Protein AF-A0A812M5M9-F1 (afdb_monomer_lite)

Organism: Symbiodinium pilosum (NCBI:txid2952)

Secondary structure (DSSP, 8-state):
----B-PPPPGGGS-GGG-HHHHHHHHHHHHHHHHS----S-EEEEE---TTS-SSS-EE-HHHHHHHHHHHHHHHHHTT--GGGEEEE-SB-TTSSSBPPHHHHHHHHHTEEEEEEESSGGGGGGGGS----TTT--EEEEEEE-TT-TTSTTSEEEETTEEEE----HHHHH---TTSEEEEEEEEE-SSS-TTEEEE-HHHH---

pLDDT: mean 83.65, std 11.72, range [48.09, 97.12]

Radius of gyration: 17.05 Å; chains: 1; bounding box: 50×40×49 Å

Foldseek 3Di:
DAAWDDDDAPPQCVPVVPQPLQVVLVVVQVVCVVPPDQDAQQAEEEEAEDPPPDPAFFHADPVQSVVLLVLVCVVCVVVVHHSVRYDYDHQADVPDPHGDDPNRLLRNQSNHLEYEDEDDPSCVSVSSHDQDDPVSQREYEYEWEDPQLLLEGNQWDDDDNDTDGDGDHCCRPRVDDPSYHYTYWYWHDDPDPPSHHTHTPVCNSNPD

Structure (mmCIF, N/CA/C/O backbone):
data_AF-A0A812M5M9-F1
#
_entry.id   AF-A0A812M5M9-F1
#
loop_
_atom_site.group_PDB
_atom_site.id
_atom_site.type_symbol
_atom_site.label_atom_id
_atom_site.label_alt_id
_atom_site.label_comp_id
_atom_site.label_asym_id
_atom_site.label_entity_id
_atom_site.label_seq_id
_atom_site.pdbx_PDB_ins_code
_atom_site.Cartn_x
_atom_site.Cartn_y
_atom_site.Cartn_z
_atom_site.occupancy
_atom_site.B_iso_or_equiv
_atom_site.auth_seq_id
_atom_site.auth_comp_id
_atom_site.auth_asym_id
_atom_site.auth_atom_id
_atom_site.pdbx_PDB_model_num
ATOM 1 N N . GLU A 1 1 ? -4.988 -14.735 -16.625 1.00 48.09 1 GLU A N 1
ATOM 2 C CA . GLU A 1 1 ? -5.619 -15.160 -15.362 1.00 48.09 1 GLU A CA 1
ATOM 3 C C . GLU A 1 1 ? -4.854 -14.508 -14.224 1.00 48.09 1 GLU A C 1
ATOM 5 O O . GLU A 1 1 ? -3.711 -14.887 -13.982 1.00 48.09 1 GLU A O 1
ATOM 10 N N . GLY A 1 2 ? -5.421 -13.467 -13.615 1.00 51.66 2 GLY A N 1
ATOM 11 C CA . GLY A 1 2 ? -4.825 -12.829 -12.443 1.00 51.66 2 GLY A CA 1
ATOM 12 C C . GLY A 1 2 ? -4.800 -13.797 -11.260 1.00 51.66 2 GLY A C 1
ATOM 13 O O . GLY A 1 2 ? -5.771 -14.513 -11.022 1.00 51.66 2 GLY A O 1
ATOM 14 N N . GLN A 1 3 ? -3.685 -13.860 -10.533 1.00 61.53 3 GLN A N 1
ATOM 15 C CA . GLN A 1 3 ? -3.556 -14.688 -9.331 1.00 61.53 3 GLN A CA 1
ATOM 16 C C . GLN A 1 3 ? -2.859 -13.897 -8.225 1.00 61.53 3 GLN A C 1
ATOM 18 O O . GLN A 1 3 ? -1.789 -13.326 -8.445 1.00 61.53 3 GLN A O 1
ATOM 23 N N . LEU A 1 4 ? -3.424 -13.912 -7.013 1.00 69.31 4 LEU A N 1
ATOM 24 C CA . LEU A 1 4 ? -2.691 -13.475 -5.827 1.00 69.31 4 LEU A CA 1
ATOM 25 C C . LEU A 1 4 ? -1.610 -14.498 -5.498 1.00 69.31 4 LEU A C 1
ATOM 27 O O . LEU A 1 4 ? -1.886 -15.671 -5.250 1.00 69.31 4 LEU A O 1
ATOM 31 N N . LEU A 1 5 ? -0.370 -14.028 -5.447 1.00 76.00 5 LEU A N 1
ATOM 32 C CA . LEU A 1 5 ? 0.778 -14.875 -5.153 1.00 76.00 5 LEU A CA 1
ATOM 33 C C . LEU A 1 5 ? 1.337 -14.537 -3.781 1.00 76.00 5 LEU A C 1
ATOM 35 O O . LEU A 1 5 ? 1.506 -13.370 -3.430 1.00 76.00 5 LEU A O 1
ATOM 39 N N . LEU A 1 6 ? 1.703 -15.553 -3.006 1.00 74.06 6 LEU A N 1
ATOM 40 C CA . LEU A 1 6 ? 2.571 -15.375 -1.850 1.00 74.06 6 LEU A CA 1
ATOM 41 C C . LEU A 1 6 ? 3.984 -15.786 -2.260 1.00 74.06 6 LEU A C 1
ATOM 43 O O . LEU A 1 6 ? 4.230 -16.948 -2.561 1.00 74.06 6 LEU A O 1
ATOM 47 N N . LEU A 1 7 ? 4.914 -14.828 -2.299 1.00 74.56 7 LEU A N 1
ATOM 48 C CA . LEU A 1 7 ? 6.314 -15.145 -2.561 1.00 74.56 7 LEU A CA 1
ATOM 49 C C . LEU A 1 7 ? 6.866 -16.026 -1.440 1.00 74.56 7 LEU A C 1
ATOM 51 O O . LEU A 1 7 ? 6.714 -15.700 -0.258 1.00 74.56 7 LEU A O 1
ATOM 55 N N . ASP A 1 8 ? 7.587 -17.078 -1.820 1.00 71.88 8 ASP A N 1
ATOM 56 C CA . ASP A 1 8 ? 8.309 -17.891 -0.855 1.00 71.88 8 ASP A CA 1
ATOM 57 C C . ASP A 1 8 ? 9.312 -17.028 -0.075 1.00 71.88 8 ASP A C 1
ATOM 59 O O . ASP A 1 8 ? 10.113 -16.286 -0.672 1.00 71.88 8 ASP A O 1
ATOM 63 N N . PRO A 1 9 ? 9.314 -17.117 1.266 1.00 63.78 9 PRO A N 1
ATOM 64 C CA . PRO A 1 9 ? 10.334 -16.458 2.051 1.00 63.78 9 PRO A CA 1
ATOM 65 C C . PRO A 1 9 ? 11.705 -17.081 1.718 1.00 63.78 9 PRO A C 1
ATOM 67 O O . PRO A 1 9 ? 11.804 -18.289 1.467 1.00 63.78 9 PRO A O 1
ATOM 70 N N . PRO A 1 10 ? 12.799 -16.297 1.716 1.00 64.62 10 PRO A N 1
ATOM 71 C CA . PRO A 1 10 ? 14.140 -16.834 1.512 1.00 64.62 10 PRO A CA 1
ATOM 72 C C . PRO A 1 10 ? 14.443 -17.985 2.480 1.00 64.62 10 PRO A C 1
ATOM 74 O O . PRO A 1 10 ? 13.980 -17.979 3.618 1.00 64.62 10 PRO A O 1
ATOM 77 N N . HIS A 1 11 ? 15.281 -18.946 2.078 1.00 67.62 11 HIS A N 1
ATOM 78 C CA . HIS A 1 11 ? 15.602 -20.121 2.906 1.00 67.62 11 HIS A CA 1
ATOM 79 C C . HIS A 1 11 ? 16.075 -19.766 4.333 1.00 67.62 11 HIS A C 1
ATOM 81 O O . HIS A 1 11 ? 15.779 -20.493 5.277 1.00 67.62 11 HIS A O 1
ATOM 87 N N . TRP A 1 12 ? 16.757 -18.629 4.508 1.00 62.00 12 TRP A N 1
ATOM 88 C CA . TRP A 1 12 ? 17.231 -18.141 5.805 1.00 62.00 12 TRP A CA 1
ATOM 89 C C . TRP A 1 12 ? 16.116 -17.615 6.729 1.00 62.00 12 TRP A C 1
ATOM 91 O O . TRP A 1 12 ? 16.346 -17.490 7.928 1.00 62.00 12 TRP A O 1
ATOM 101 N N . MET A 1 13 ? 14.913 -17.355 6.207 1.00 60.72 13 MET A N 1
ATOM 102 C CA . MET A 1 13 ? 13.724 -16.960 6.975 1.00 60.72 13 MET A CA 1
ATOM 103 C C . MET A 1 13 ? 12.854 -18.129 7.437 1.00 60.72 13 MET A C 1
ATOM 105 O O . MET A 1 13 ? 11.972 -17.923 8.265 1.00 60.72 13 MET A O 1
ATOM 109 N N . LYS A 1 14 ? 13.091 -19.362 6.966 1.00 59.75 14 LYS A N 1
ATOM 110 C CA . LYS A 1 14 ? 12.326 -20.558 7.388 1.00 59.75 14 LYS A CA 1
ATOM 111 C C . LYS A 1 14 ? 12.521 -20.928 8.871 1.00 59.75 14 LYS A C 1
ATOM 113 O O . LYS A 1 14 ? 12.006 -21.938 9.332 1.00 59.75 14 LYS A O 1
ATOM 118 N N . ARG A 1 15 ? 13.289 -20.117 9.599 1.00 60.75 15 ARG A N 1
ATOM 119 C CA . ARG A 1 15 ? 13.576 -20.190 11.029 1.00 60.75 15 ARG A CA 1
ATOM 120 C C . ARG A 1 15 ? 13.146 -18.867 11.673 1.00 60.75 15 ARG A C 1
ATOM 122 O O . ARG A 1 15 ? 13.978 -17.959 11.769 1.00 60.75 15 ARG A O 1
ATOM 129 N N . PRO A 1 16 ? 11.858 -18.702 12.033 1.00 51.41 16 PRO A N 1
ATOM 130 C CA . PRO A 1 16 ? 11.313 -17.458 12.583 1.00 51.41 16 PRO A CA 1
ATOM 131 C C . PRO A 1 16 ? 12.090 -16.942 13.800 1.00 51.41 16 PRO A C 1
ATOM 133 O O . PRO A 1 16 ? 12.240 -15.736 13.978 1.00 51.41 16 PRO A O 1
ATOM 136 N N . GLU A 1 17 ? 12.674 -17.849 14.585 1.00 51.56 17 GLU A N 1
ATOM 137 C CA . GLU A 1 17 ? 13.538 -17.565 15.731 1.00 51.56 17 GLU A CA 1
ATOM 138 C C . GLU A 1 17 ? 14.842 -16.833 15.363 1.00 51.56 17 GLU A C 1
ATOM 140 O O . GLU A 1 17 ? 15.472 -16.209 16.215 1.00 51.56 17 GLU A O 1
ATOM 145 N N . LYS A 1 18 ? 15.249 -16.866 14.086 1.00 52.62 18 LYS A N 1
ATOM 146 C CA . LYS A 1 18 ? 16.426 -16.153 13.564 1.00 52.62 18 LYS A CA 1
ATOM 147 C C . LYS A 1 18 ? 16.089 -14.805 12.928 1.00 52.62 18 LYS A C 1
ATOM 149 O O . LYS A 1 18 ? 17.002 -14.049 12.584 1.00 52.62 18 LYS A O 1
ATOM 154 N N . LEU A 1 19 ? 14.807 -14.464 12.787 1.00 60.41 19 LEU A N 1
ATOM 155 C CA . LEU A 1 19 ? 14.391 -13.153 12.302 1.00 60.41 19 LEU A CA 1
ATOM 156 C C . LEU A 1 19 ? 14.536 -12.132 13.435 1.00 60.41 19 LEU A C 1
ATOM 158 O O . LEU A 1 19 ? 13.582 -11.835 14.152 1.00 60.41 19 LEU A O 1
ATOM 162 N N . ARG A 1 20 ? 15.735 -11.541 13.560 1.00 58.31 20 ARG A N 1
ATOM 163 C CA . ARG A 1 20 ? 16.018 -10.419 14.485 1.00 58.31 20 ARG A CA 1
ATOM 164 C C . ARG A 1 20 ? 14.938 -9.335 14.426 1.00 58.31 20 ARG A C 1
ATOM 166 O O . ARG A 1 20 ? 14.612 -8.724 15.430 1.00 58.31 20 ARG A O 1
ATOM 173 N N . VAL A 1 21 ? 14.364 -9.131 13.247 1.00 65.56 21 VAL A N 1
ATOM 174 C CA . VAL A 1 21 ? 13.335 -8.131 12.974 1.00 65.56 21 VAL A CA 1
ATOM 175 C C . VAL A 1 21 ? 11.983 -8.485 13.621 1.00 65.56 21 VAL A C 1
ATOM 177 O O . VAL A 1 21 ? 11.391 -7.638 14.284 1.00 65.56 21 VAL A O 1
ATOM 180 N N . ALA A 1 22 ? 11.531 -9.741 13.539 1.00 63.72 22 ALA A N 1
ATOM 181 C CA . ALA A 1 22 ? 10.292 -10.182 14.191 1.00 63.72 22 ALA A CA 1
ATOM 182 C C . ALA A 1 22 ? 10.396 -10.112 15.728 1.00 63.72 22 ALA A C 1
ATOM 184 O O . ALA A 1 22 ? 9.462 -9.664 16.398 1.00 63.72 22 ALA A O 1
ATOM 185 N N . ALA A 1 23 ? 11.564 -10.476 16.272 1.00 68.25 23 ALA A N 1
ATOM 186 C CA . ALA A 1 23 ? 11.865 -10.369 17.700 1.00 68.25 23 ALA A CA 1
ATOM 187 C C . ALA A 1 23 ? 11.888 -8.913 18.210 1.00 68.25 23 ALA A C 1
ATOM 189 O O . ALA A 1 23 ? 11.588 -8.676 19.376 1.00 68.25 23 ALA A O 1
ATOM 190 N N . LEU A 1 24 ? 12.191 -7.933 17.348 1.00 75.94 24 LEU A N 1
ATOM 191 C CA . LEU A 1 24 ? 12.126 -6.504 17.683 1.00 75.94 24 LEU A CA 1
ATOM 192 C C . LEU A 1 24 ? 10.693 -5.955 17.645 1.00 75.94 24 LEU A C 1
ATOM 194 O O . LEU A 1 24 ? 10.332 -5.102 18.457 1.00 75.94 24 LEU A O 1
ATOM 198 N N . TYR A 1 25 ? 9.853 -6.438 16.727 1.00 79.50 25 TYR A N 1
ATOM 199 C CA . TYR A 1 25 ? 8.496 -5.909 16.566 1.00 79.50 25 TYR A CA 1
ATOM 200 C C . TYR A 1 25 ? 7.530 -6.344 17.663 1.00 79.50 25 TYR A C 1
ATOM 202 O O . TYR A 1 25 ? 6.661 -5.558 18.041 1.00 79.50 25 TYR A O 1
ATOM 210 N N . ALA A 1 26 ? 7.675 -7.559 18.195 1.00 78.44 26 ALA A N 1
ATOM 211 C CA . ALA A 1 26 ? 6.807 -8.060 19.259 1.00 78.44 26 ALA A CA 1
ATOM 212 C C . ALA A 1 26 ? 6.794 -7.161 20.521 1.00 78.44 26 ALA A C 1
ATOM 214 O O . ALA A 1 26 ? 5.710 -6.702 20.898 1.00 78.44 26 ALA A O 1
ATOM 215 N N . PRO A 1 27 ? 7.940 -6.831 21.158 1.00 85.31 27 PRO A N 1
ATOM 216 C CA . PRO A 1 27 ? 7.951 -5.966 22.338 1.00 85.31 27 PRO A CA 1
ATOM 217 C C . PRO A 1 27 ? 7.518 -4.531 22.018 1.00 85.31 27 PRO A C 1
ATOM 219 O O . PRO A 1 27 ? 6.790 -3.931 22.810 1.00 85.31 27 PRO A O 1
ATOM 222 N N . LEU A 1 28 ? 7.893 -3.994 20.850 1.00 86.62 28 LEU A N 1
ATOM 223 C CA . LEU A 1 28 ? 7.476 -2.657 20.423 1.00 86.62 28 LEU A CA 1
ATOM 224 C C . LEU A 1 28 ? 5.954 -2.565 20.264 1.00 86.62 28 LEU A C 1
ATOM 226 O O . LEU A 1 28 ? 5.334 -1.631 20.768 1.00 86.62 28 LEU A O 1
ATOM 230 N N . ARG A 1 29 ? 5.324 -3.551 19.618 1.00 85.25 29 ARG A N 1
ATOM 231 C CA . ARG A 1 29 ? 3.861 -3.601 19.502 1.00 85.25 29 ARG A CA 1
ATOM 232 C C . ARG A 1 29 ? 3.185 -3.763 20.847 1.00 85.25 29 ARG A C 1
ATOM 234 O O . ARG A 1 29 ? 2.198 -3.081 21.093 1.00 85.25 29 ARG A O 1
ATOM 241 N N . ALA A 1 30 ? 3.715 -4.621 21.716 1.00 85.19 30 ALA A N 1
ATOM 242 C CA . ALA A 1 30 ? 3.180 -4.780 23.063 1.00 85.19 30 ALA A CA 1
ATOM 243 C C . ALA A 1 30 ? 3.239 -3.457 23.846 1.00 85.19 30 ALA A C 1
ATOM 245 O O . ALA A 1 30 ? 2.297 -3.119 24.557 1.00 85.19 30 ALA A O 1
ATOM 246 N N . PHE A 1 31 ? 4.316 -2.683 23.691 1.00 90.12 31 PHE A N 1
ATOM 247 C CA . PHE A 1 31 ? 4.424 -1.343 24.264 1.00 90.12 31 PHE A CA 1
ATOM 248 C C . PHE A 1 31 ? 3.394 -0.374 23.670 1.00 90.12 31 PHE A C 1
ATOM 250 O O . PHE A 1 31 ? 2.688 0.296 24.422 1.00 90.12 31 PHE A O 1
ATOM 257 N N . LEU A 1 32 ? 3.256 -0.322 22.342 1.00 89.06 32 LEU A N 1
ATOM 258 C CA . LEU A 1 32 ? 2.295 0.564 21.677 1.00 89.06 32 LEU A CA 1
ATOM 259 C C . LEU A 1 32 ? 0.847 0.224 22.042 1.00 89.06 32 LEU A C 1
ATOM 261 O O . LEU A 1 32 ? 0.089 1.126 22.368 1.00 89.06 32 LEU A O 1
ATOM 265 N N . ALA A 1 33 ? 0.486 -1.058 22.085 1.00 86.00 33 ALA A N 1
ATOM 266 C CA . ALA A 1 33 ? -0.845 -1.508 22.495 1.00 86.00 33 ALA A CA 1
ATOM 267 C C . ALA A 1 33 ? -1.203 -1.108 23.939 1.00 86.00 33 ALA A C 1
ATOM 269 O O . ALA A 1 33 ? -2.378 -0.983 24.261 1.00 86.00 33 ALA A O 1
ATOM 270 N N . ARG A 1 34 ? -0.204 -0.897 24.812 1.00 90.00 34 ARG A N 1
ATOM 271 C CA . ARG A 1 34 ? -0.408 -0.404 26.187 1.00 90.00 34 ARG A CA 1
ATOM 272 C C . ARG A 1 34 ? -0.448 1.117 26.302 1.00 90.00 34 ARG A C 1
ATOM 274 O O . ARG A 1 34 ? -1.013 1.631 27.258 1.00 90.00 34 ARG A O 1
ATOM 281 N N . THR A 1 35 ? 0.218 1.831 25.398 1.00 93.62 35 THR A N 1
ATOM 282 C CA . THR A 1 35 ? 0.507 3.270 25.556 1.00 93.62 35 THR A CA 1
ATOM 283 C C . THR A 1 35 ? -0.226 4.161 24.568 1.00 93.62 35 THR A C 1
ATOM 285 O O . THR A 1 35 ? -0.285 5.374 24.766 1.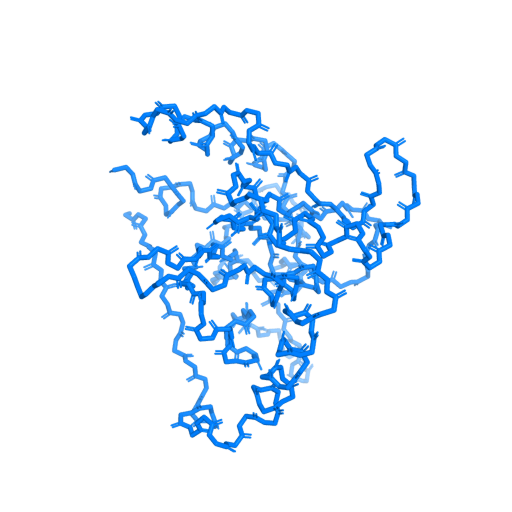00 93.62 35 THR A O 1
ATOM 288 N N . LYS A 1 36 ? -0.775 3.592 23.496 1.00 93.12 36 LYS A N 1
ATOM 289 C CA . LYS A 1 36 ? -1.499 4.320 22.461 1.00 93.12 36 LYS A CA 1
ATOM 290 C C . LYS A 1 36 ? -2.953 3.842 22.411 1.00 93.12 36 LYS A C 1
ATOM 292 O O . LYS A 1 36 ? -3.216 2.666 22.662 1.00 93.12 36 LYS A O 1
ATOM 297 N N . PRO A 1 37 ? -3.904 4.742 22.108 1.00 91.69 37 PRO A N 1
ATOM 298 C CA . PRO A 1 37 ? -5.298 4.361 21.961 1.00 91.69 37 PRO A CA 1
ATOM 299 C C . PRO A 1 37 ? -5.473 3.434 20.757 1.00 91.69 37 PRO A C 1
ATOM 301 O O . PRO A 1 37 ? -4.827 3.606 19.723 1.00 91.69 37 PRO A O 1
ATOM 304 N N . MET A 1 38 ? -6.387 2.481 20.896 1.00 89.38 38 MET A N 1
ATOM 305 C CA . MET A 1 38 ? -6.864 1.666 19.785 1.00 89.38 38 MET A CA 1
ATOM 306 C C . MET A 1 38 ? -7.956 2.431 19.040 1.00 89.38 38 MET A C 1
ATOM 308 O O . MET A 1 38 ? -8.786 3.106 19.654 1.00 89.38 38 MET A O 1
ATOM 312 N N . HIS A 1 39 ? -7.951 2.341 17.716 1.00 91.69 39 HIS A N 1
ATOM 313 C CA . HIS A 1 39 ? -8.914 3.033 16.865 1.00 91.69 39 HIS A CA 1
ATOM 314 C C . HIS A 1 39 ? -9.923 2.051 16.249 1.00 91.69 39 HIS A C 1
ATOM 316 O O . HIS A 1 39 ? -9.624 0.868 16.123 1.00 91.69 39 HIS A O 1
ATOM 322 N N . PRO A 1 40 ? -11.124 2.484 15.842 1.00 91.44 40 PRO A N 1
ATOM 323 C CA . PRO A 1 40 ? -12.007 1.629 15.051 1.00 91.44 40 PRO A CA 1
ATOM 324 C C . PRO A 1 40 ? -11.307 1.152 13.771 1.00 91.44 40 PRO A C 1
ATOM 326 O O . PRO A 1 40 ? -10.641 1.940 13.101 1.00 91.44 40 PRO A O 1
ATOM 329 N N . VAL A 1 41 ? -11.434 -0.137 13.442 1.00 91.69 41 VAL A N 1
ATOM 330 C CA . VAL A 1 41 ? -10.824 -0.719 12.239 1.00 91.69 41 VAL A CA 1
ATOM 331 C C . VAL A 1 41 ? -11.777 -0.550 11.054 1.00 91.69 41 VAL A C 1
ATOM 333 O O . VAL A 1 41 ? -12.554 -1.444 10.718 1.00 91.69 41 VAL A O 1
ATOM 336 N N . ASP A 1 42 ? -11.743 0.622 10.431 1.00 91.69 42 ASP A N 1
ATOM 337 C CA . ASP A 1 42 ? -12.703 1.029 9.405 1.00 91.69 42 ASP A CA 1
ATOM 338 C C . ASP A 1 42 ? -12.060 1.590 8.128 1.00 91.69 42 ASP A C 1
ATOM 340 O O . ASP A 1 42 ? -12.793 1.965 7.214 1.00 91.69 42 ASP A O 1
ATOM 344 N N . LYS A 1 43 ? -10.723 1.622 8.021 1.00 95.25 43 LYS A N 1
ATOM 345 C CA . LYS A 1 43 ? -10.018 2.215 6.871 1.00 95.25 43 LYS A CA 1
ATOM 346 C C . LYS A 1 43 ? -9.397 1.200 5.916 1.00 95.25 43 LYS A C 1
ATOM 348 O O . LYS A 1 43 ? -8.901 0.144 6.312 1.00 95.25 43 LYS A O 1
ATOM 353 N N . VAL A 1 44 ? -9.345 1.597 4.651 1.00 96.06 44 VAL A N 1
ATOM 354 C CA . VAL A 1 44 ? -8.443 1.055 3.636 1.00 96.06 44 VAL A CA 1
ATOM 355 C C . VAL A 1 44 ? -7.366 2.095 3.381 1.00 96.06 44 VAL A C 1
ATOM 357 O O . VAL A 1 44 ? -7.676 3.249 3.106 1.00 96.06 44 VAL A O 1
ATOM 360 N N . VAL A 1 45 ? -6.098 1.713 3.455 1.00 97.12 45 VAL A N 1
ATOM 361 C CA . VAL A 1 45 ? -4.982 2.606 3.145 1.00 97.12 45 VAL A CA 1
ATOM 362 C C . VAL A 1 45 ? -4.447 2.272 1.760 1.00 97.12 45 VAL A C 1
ATOM 364 O O . VAL A 1 45 ? -3.938 1.178 1.527 1.00 97.12 45 VAL A O 1
ATOM 367 N N . ALA A 1 46 ? -4.536 3.233 0.847 1.00 96.56 46 ALA A N 1
ATOM 368 C CA . ALA A 1 46 ? -3.938 3.146 -0.476 1.00 96.56 46 ALA A CA 1
ATOM 369 C C . ALA A 1 46 ? -2.600 3.891 -0.458 1.00 96.56 46 ALA A C 1
ATOM 371 O O . ALA A 1 46 ? -2.561 5.121 -0.406 1.00 96.56 46 ALA A O 1
ATOM 372 N N . TYR A 1 47 ? -1.488 3.162 -0.453 1.00 95.25 47 TYR A N 1
ATOM 373 C CA . TYR A 1 47 ? -0.158 3.756 -0.461 1.00 95.25 47 TYR A CA 1
ATOM 374 C C . TYR A 1 47 ? 0.197 4.233 -1.869 1.00 95.25 47 TYR A C 1
ATOM 376 O O . TYR A 1 47 ? 0.423 3.435 -2.775 1.00 95.25 47 TYR A O 1
ATOM 384 N N . GLU A 1 48 ? 0.287 5.546 -2.038 1.00 92.56 48 GLU A N 1
ATOM 385 C CA . GLU A 1 48 ? 0.772 6.189 -3.250 1.00 92.56 48 GLU A CA 1
ATOM 386 C C . GLU A 1 48 ? 2.218 6.646 -3.055 1.00 92.56 48 GLU A C 1
ATOM 388 O O . GLU A 1 48 ? 2.590 7.223 -2.028 1.00 92.56 48 GLU A O 1
ATOM 393 N N . ARG A 1 49 ? 3.053 6.450 -4.075 1.00 85.56 49 ARG A N 1
ATOM 394 C CA . ARG A 1 49 ? 4.373 7.078 -4.138 1.00 85.56 49 ARG A CA 1
ATOM 395 C C . ARG A 1 49 ? 4.380 8.150 -5.207 1.00 85.56 49 ARG A C 1
ATOM 397 O O . ARG A 1 49 ? 4.140 7.873 -6.375 1.00 85.56 49 ARG A O 1
ATOM 404 N N . VAL A 1 50 ? 4.724 9.367 -4.800 1.00 76.88 50 VAL A N 1
ATOM 405 C CA . VAL A 1 50 ? 4.753 10.527 -5.691 1.00 76.88 50 VAL A CA 1
ATOM 406 C C . VAL A 1 50 ? 6.169 10.733 -6.232 1.00 76.88 50 VAL A C 1
ATOM 408 O O . VAL A 1 50 ? 7.146 10.752 -5.473 1.00 76.88 50 VAL A O 1
ATOM 411 N N . VAL A 1 51 ? 6.288 10.913 -7.548 1.00 71.56 51 VAL A N 1
ATOM 412 C CA . VAL A 1 51 ? 7.552 11.250 -8.226 1.00 71.56 51 VAL A CA 1
ATOM 413 C C . VAL A 1 51 ? 8.197 12.480 -7.571 1.00 71.56 51 VAL A C 1
ATOM 415 O O . VAL A 1 51 ? 7.508 13.416 -7.174 1.00 71.56 51 VAL A O 1
ATOM 418 N N . GLY A 1 52 ? 9.523 12.463 -7.409 1.00 67.62 52 GLY A N 1
ATOM 419 C CA . GLY A 1 52 ? 10.281 13.571 -6.809 1.00 67.62 52 GLY A CA 1
ATOM 420 C C . GLY A 1 52 ? 10.278 13.618 -5.275 1.00 67.62 52 GLY A C 1
ATOM 421 O O . GLY A 1 52 ? 11.048 14.373 -4.695 1.00 67.62 52 GLY A O 1
ATOM 422 N N . THR A 1 53 ? 9.482 12.784 -4.597 1.00 63.75 53 THR A N 1
ATOM 423 C CA . THR A 1 53 ? 9.464 12.717 -3.118 1.00 63.75 53 THR A CA 1
ATOM 424 C C . THR A 1 53 ? 10.336 11.603 -2.537 1.00 63.75 53 THR A C 1
ATOM 426 O O . THR A 1 53 ? 10.512 11.521 -1.325 1.00 63.75 53 THR A O 1
ATOM 429 N N . THR A 1 54 ? 10.891 10.728 -3.384 1.00 65.19 54 THR A N 1
ATOM 430 C CA . THR A 1 54 ? 11.702 9.583 -2.949 1.00 65.19 54 THR A CA 1
ATOM 431 C C . THR A 1 54 ? 12.858 9.312 -3.915 1.00 65.19 54 THR A C 1
ATOM 433 O O . THR A 1 54 ? 12.694 9.402 -5.135 1.00 65.19 54 THR A O 1
ATOM 436 N N . SER A 1 55 ? 14.023 8.924 -3.386 1.00 63.28 55 SER A N 1
ATOM 437 C CA . SER A 1 55 ? 15.209 8.510 -4.163 1.00 63.28 55 SER A CA 1
ATOM 438 C C . SER A 1 55 ? 15.276 7.001 -4.446 1.00 63.28 55 SER A C 1
ATOM 440 O O . SER A 1 55 ? 16.028 6.572 -5.317 1.00 63.28 55 SER A O 1
ATOM 442 N N . THR A 1 56 ? 14.445 6.194 -3.779 1.00 67.94 56 THR A N 1
ATOM 443 C CA . THR A 1 56 ? 14.342 4.730 -3.951 1.00 67.94 56 THR A CA 1
ATOM 444 C C . THR A 1 56 ? 12.886 4.278 -4.107 1.00 67.94 56 THR A C 1
ATOM 446 O O . THR A 1 56 ? 11.996 5.108 -3.967 1.00 67.94 56 THR A O 1
ATOM 449 N N . GLY A 1 57 ? 12.619 2.993 -4.381 1.00 72.31 57 GLY A N 1
ATOM 450 C CA . GLY A 1 57 ? 11.274 2.381 -4.384 1.00 72.31 57 GLY A CA 1
ATOM 451 C C . GLY A 1 57 ? 10.501 2.475 -5.705 1.00 72.31 57 GLY A C 1
ATOM 452 O O . GLY A 1 57 ? 10.956 3.126 -6.643 1.00 72.31 57 GLY A O 1
ATOM 453 N N . ARG A 1 58 ? 9.348 1.796 -5.760 1.00 84.56 58 ARG A N 1
ATOM 454 C CA . ARG A 1 58 ? 8.556 1.591 -6.987 1.00 84.56 58 ARG A CA 1
ATOM 455 C C . ARG A 1 58 ? 7.535 2.700 -7.196 1.00 84.56 58 ARG A C 1
ATOM 457 O O . ARG A 1 58 ? 6.944 3.184 -6.229 1.00 84.56 58 ARG A O 1
ATOM 464 N N . LEU A 1 59 ? 7.337 3.083 -8.451 1.00 87.00 59 LEU A N 1
ATOM 465 C CA . LEU A 1 59 ? 6.383 4.106 -8.862 1.00 87.00 59 LEU A CA 1
ATOM 466 C C . LEU A 1 59 ? 5.321 3.475 -9.756 1.00 87.00 59 LEU A C 1
ATOM 468 O O . LEU A 1 59 ? 5.630 2.628 -10.593 1.00 87.00 59 LEU A O 1
ATOM 472 N N . LEU A 1 60 ? 4.081 3.909 -9.563 1.00 88.62 60 LEU A N 1
ATOM 473 C CA . LEU A 1 60 ? 2.968 3.562 -10.430 1.00 88.62 60 LEU A CA 1
ATOM 474 C C . LEU A 1 60 ? 2.599 4.750 -11.301 1.00 88.62 60 LEU A C 1
ATOM 476 O O . LEU A 1 60 ? 2.763 5.905 -10.898 1.00 88.62 60 LEU A O 1
ATOM 480 N N . GLU A 1 61 ? 2.064 4.462 -12.478 1.00 88.94 61 GLU A N 1
ATOM 481 C CA . GLU A 1 61 ? 1.384 5.486 -13.255 1.00 88.94 61 GLU A CA 1
ATOM 482 C C . GLU A 1 61 ? 0.157 6.010 -12.498 1.00 88.94 61 GLU A C 1
ATOM 484 O O . GLU A 1 61 ? -0.604 5.258 -11.888 1.00 88.94 61 GLU A O 1
ATOM 489 N N . LYS A 1 62 ? -0.049 7.329 -12.545 1.00 89.44 62 LYS A N 1
ATOM 490 C CA . LYS A 1 62 ? -1.151 7.991 -11.835 1.00 89.44 62 LYS A CA 1
ATOM 491 C C . LYS A 1 62 ? -2.527 7.520 -12.305 1.00 89.44 62 LYS A C 1
ATOM 493 O O . LYS A 1 62 ? -3.417 7.351 -11.475 1.00 89.44 62 LYS A O 1
ATOM 498 N N . ALA A 1 63 ? -2.702 7.325 -13.614 1.00 90.69 63 ALA A N 1
ATOM 499 C CA . ALA A 1 63 ? -3.952 6.826 -14.182 1.00 90.69 63 ALA A CA 1
ATOM 500 C C . ALA A 1 63 ? -4.258 5.417 -13.657 1.00 90.69 63 ALA A C 1
ATOM 502 O O . ALA A 1 63 ? -5.349 5.187 -13.136 1.00 90.69 63 ALA A O 1
ATOM 503 N N . GLN A 1 64 ? -3.253 4.535 -13.665 1.00 91.19 64 GLN A N 1
ATOM 504 C CA . GLN A 1 64 ? -3.365 3.204 -13.078 1.00 91.19 64 GLN A CA 1
ATOM 505 C C . GLN A 1 64 ? -3.714 3.259 -11.589 1.00 91.19 64 GLN A C 1
ATOM 507 O O . GLN A 1 64 ? -4.619 2.567 -11.135 1.00 91.19 64 GLN A O 1
ATOM 512 N N . PHE A 1 65 ? -3.028 4.095 -10.807 1.00 93.00 65 PHE A N 1
ATOM 513 C CA . PHE A 1 65 ? -3.306 4.195 -9.375 1.00 93.00 65 PHE A CA 1
ATOM 514 C C . PHE A 1 65 ? -4.742 4.659 -9.105 1.00 93.00 65 PHE A C 1
ATOM 516 O O . PHE A 1 65 ? -5.420 4.088 -8.253 1.00 93.00 65 PHE A O 1
ATOM 523 N N . LYS A 1 66 ? -5.245 5.632 -9.877 1.00 94.44 66 LYS A N 1
ATOM 524 C CA . LYS A 1 66 ? -6.646 6.063 -9.806 1.00 94.44 66 LYS A CA 1
ATOM 525 C C . LYS A 1 66 ? -7.609 4.915 -10.130 1.00 94.44 66 LYS A C 1
ATOM 527 O O . LYS A 1 66 ? -8.572 4.724 -9.392 1.00 94.44 66 LYS A O 1
ATOM 532 N N . ARG A 1 67 ? -7.322 4.124 -11.167 1.00 94.56 67 ARG A N 1
ATOM 533 C CA . ARG A 1 67 ? -8.129 2.954 -11.535 1.00 94.56 67 ARG A CA 1
ATOM 534 C C . ARG A 1 67 ? -8.196 1.916 -10.409 1.00 94.56 67 ARG A C 1
ATOM 536 O O . ARG A 1 67 ? -9.270 1.409 -10.104 1.00 94.56 67 ARG A O 1
ATOM 543 N N . LEU A 1 68 ? -7.087 1.666 -9.713 1.00 94.50 68 LEU A N 1
ATOM 544 C CA . LEU A 1 68 ? -7.061 0.770 -8.547 1.00 94.50 68 LEU A CA 1
ATOM 545 C C . LEU A 1 68 ? -7.917 1.294 -7.379 1.00 94.50 68 LEU A C 1
ATOM 547 O O . LEU A 1 68 ? -8.549 0.502 -6.681 1.00 94.50 68 LEU A O 1
ATOM 551 N N . LEU A 1 69 ? -7.976 2.615 -7.167 1.00 95.44 69 LEU A N 1
ATOM 552 C CA . LEU A 1 69 ? -8.874 3.215 -6.169 1.00 95.44 69 LEU A CA 1
ATOM 553 C C . LEU A 1 69 ? -10.350 3.001 -6.533 1.00 95.44 69 LEU A C 1
ATOM 555 O O . LEU A 1 69 ? -11.162 2.746 -5.644 1.00 95.44 69 LEU A O 1
ATOM 559 N N . GLU A 1 70 ? -10.695 3.091 -7.819 1.00 94.44 70 GLU A N 1
ATOM 560 C CA . GLU A 1 70 ? -12.052 2.834 -8.320 1.00 94.44 70 GLU A CA 1
ATOM 561 C C . GLU A 1 70 ? -12.452 1.369 -8.098 1.00 94.44 70 GLU A C 1
ATOM 563 O O . GLU A 1 70 ? -13.496 1.118 -7.499 1.00 94.44 70 GLU A O 1
ATOM 568 N N . LEU A 1 71 ? -11.582 0.420 -8.459 1.00 94.06 71 LEU A N 1
ATOM 569 C CA . LEU A 1 71 ? -11.793 -1.015 -8.225 1.00 94.06 71 LEU A CA 1
ATOM 570 C C . LEU A 1 71 ? -11.952 -1.338 -6.732 1.00 94.06 71 LEU A C 1
ATOM 572 O O . LEU A 1 71 ? -12.880 -2.038 -6.329 1.00 94.06 71 LEU A O 1
ATOM 576 N N . ALA A 1 72 ? -11.094 -0.771 -5.877 1.00 93.12 72 ALA A N 1
ATOM 577 C CA . ALA A 1 72 ? -11.228 -0.929 -4.432 1.00 93.12 72 ALA A CA 1
ATOM 578 C C . ALA A 1 72 ? -12.558 -0.346 -3.922 1.00 93.12 72 ALA A C 1
ATOM 580 O O . ALA A 1 72 ? -13.230 -0.953 -3.092 1.00 93.12 72 ALA A O 1
ATOM 581 N N . SER A 1 73 ? -12.971 0.817 -4.431 1.00 94.06 73 SER A N 1
ATOM 582 C CA . SER A 1 73 ? -14.245 1.451 -4.081 1.00 94.06 73 SER A CA 1
ATOM 583 C C . SER A 1 73 ? -15.450 0.605 -4.509 1.00 94.06 73 SER A C 1
ATOM 585 O O . SER A 1 73 ? -16.401 0.479 -3.736 1.00 94.06 73 SER A O 1
ATOM 587 N N . GLU A 1 74 ? -15.407 0.000 -5.697 1.00 92.69 74 GLU A N 1
ATOM 588 C CA . GLU A 1 74 ? -16.414 -0.942 -6.199 1.00 92.69 74 GLU A CA 1
ATOM 589 C C . GLU A 1 74 ? -16.530 -2.177 -5.300 1.00 92.69 74 GLU A C 1
ATOM 591 O O . GLU A 1 74 ? -17.629 -2.486 -4.830 1.00 92.69 74 GLU A O 1
ATOM 596 N N . ALA A 1 75 ? -15.402 -2.814 -4.972 1.00 90.94 75 ALA A N 1
ATOM 597 C CA . ALA A 1 75 ? -15.363 -3.976 -4.088 1.00 90.94 75 ALA A CA 1
ATOM 598 C C . ALA A 1 75 ? -15.924 -3.663 -2.689 1.00 90.94 75 ALA A C 1
ATOM 600 O O . ALA A 1 75 ? -16.672 -4.457 -2.119 1.00 90.94 75 ALA A O 1
ATOM 601 N N . LEU A 1 76 ? -15.627 -2.478 -2.144 1.00 90.56 76 LEU A N 1
ATOM 602 C CA . LEU A 1 76 ? -16.177 -2.039 -0.860 1.00 90.56 76 LEU A CA 1
ATOM 603 C C . LEU A 1 76 ? -17.693 -1.861 -0.899 1.00 90.56 76 LEU A C 1
ATOM 605 O O . LEU A 1 76 ? -18.376 -2.312 0.022 1.00 90.56 76 LEU A O 1
ATOM 609 N N . ARG A 1 77 ? -18.227 -1.253 -1.965 1.00 91.44 77 ARG A N 1
ATOM 610 C CA . ARG A 1 77 ? -19.679 -1.108 -2.136 1.00 91.44 77 ARG A CA 1
ATOM 611 C C . ARG A 1 77 ? -20.371 -2.466 -2.214 1.00 91.44 77 ARG A C 1
ATOM 613 O O . ARG A 1 77 ? -21.420 -2.629 -1.598 1.00 91.44 77 ARG A O 1
ATOM 620 N N . ALA A 1 78 ? -19.772 -3.437 -2.907 1.00 89.81 78 ALA A N 1
ATOM 621 C CA . ALA A 1 78 ? -20.323 -4.787 -3.036 1.00 89.81 78 ALA A CA 1
ATOM 622 C C . ALA A 1 78 ? -20.476 -5.506 -1.682 1.00 89.81 78 ALA A C 1
ATOM 624 O O . ALA A 1 78 ? -21.404 -6.289 -1.504 1.00 89.81 78 ALA A O 1
ATOM 625 N N . VAL A 1 79 ? -19.619 -5.193 -0.703 1.00 88.56 79 VAL A N 1
ATOM 626 C CA . VAL A 1 79 ? -19.696 -5.735 0.667 1.00 88.56 79 VAL A CA 1
ATOM 627 C C . VAL A 1 79 ? -20.362 -4.780 1.669 1.00 88.56 79 VAL A C 1
ATOM 629 O O . VAL A 1 79 ? -20.211 -4.945 2.880 1.00 88.56 79 VAL A O 1
ATOM 632 N N . GLY A 1 80 ? -21.078 -3.756 1.190 1.00 88.38 80 GLY A N 1
ATOM 633 C CA . GLY A 1 80 ? -21.826 -2.818 2.034 1.00 88.38 80 GLY A CA 1
ATOM 634 C C . GLY A 1 80 ? -20.962 -1.840 2.841 1.00 88.38 80 GLY A C 1
ATOM 635 O O . GLY A 1 80 ? -21.434 -1.275 3.826 1.00 88.38 80 GLY A O 1
ATOM 636 N N . LYS A 1 81 ? -19.698 -1.630 2.456 1.00 87.06 81 LYS A N 1
ATOM 637 C CA . LYS A 1 81 ? -18.796 -0.652 3.080 1.00 87.06 81 LYS A CA 1
ATOM 638 C C . LYS A 1 81 ? -18.758 0.653 2.288 1.00 87.06 81 LYS A C 1
ATOM 640 O O . LYS A 1 81 ? -18.779 0.669 1.058 1.00 87.06 81 LYS A O 1
ATOM 645 N N . ALA A 1 82 ? -18.659 1.765 3.008 1.00 85.81 82 ALA A N 1
ATOM 646 C CA . ALA A 1 82 ? -18.597 3.088 2.407 1.00 85.81 82 ALA A CA 1
ATOM 647 C C . ALA A 1 82 ? -17.231 3.342 1.739 1.00 85.81 82 ALA A C 1
ATOM 649 O O . ALA A 1 82 ? -16.178 2.953 2.250 1.00 85.81 82 ALA A O 1
ATOM 650 N N . SER A 1 83 ? -17.241 3.979 0.565 1.00 79.38 83 SER A N 1
ATOM 651 C CA . SER A 1 83 ? -16.027 4.229 -0.230 1.00 79.38 83 SER A CA 1
ATOM 652 C C . SER A 1 83 ? -15.105 5.301 0.364 1.00 79.38 83 SER A C 1
ATOM 654 O O . SER A 1 83 ? -13.916 5.320 0.065 1.00 79.38 83 SER A O 1
ATOM 656 N N . ASP A 1 84 ? -15.624 6.158 1.243 1.00 82.12 84 ASP A N 1
ATOM 657 C CA . ASP A 1 84 ? -14.860 7.140 2.026 1.00 82.12 84 ASP A CA 1
ATOM 658 C C . ASP A 1 84 ? -13.942 6.496 3.084 1.00 82.12 84 ASP A C 1
ATOM 660 O O . ASP A 1 84 ? -13.122 7.174 3.707 1.00 82.12 84 ASP A O 1
ATOM 664 N N . SER A 1 85 ? -14.026 5.174 3.259 1.00 90.38 85 SER A N 1
ATOM 665 C CA . SER A 1 85 ? -13.058 4.404 4.038 1.00 90.38 85 SER A CA 1
ATOM 666 C C . SER A 1 85 ? -11.669 4.336 3.395 1.00 90.38 85 SER A C 1
ATOM 668 O O . SER A 1 85 ? -10.706 4.039 4.106 1.00 90.38 85 SER A O 1
ATOM 670 N N . ILE A 1 86 ? -11.530 4.626 2.093 1.00 95.69 86 ILE A N 1
ATOM 671 C CA . ILE A 1 86 ? -10.231 4.642 1.409 1.00 95.69 86 ILE A CA 1
ATOM 672 C C . ILE A 1 86 ? -9.490 5.951 1.706 1.00 95.69 86 ILE A C 1
ATOM 674 O O . ILE A 1 86 ? -9.945 7.044 1.371 1.00 95.69 86 ILE A O 1
ATOM 678 N N . VAL A 1 87 ? -8.294 5.835 2.278 1.00 95.62 87 VAL A N 1
ATOM 679 C CA . VAL A 1 87 ? -7.380 6.946 2.554 1.00 95.62 87 VAL A CA 1
ATOM 680 C C . VAL A 1 87 ? -6.106 6.766 1.736 1.00 95.62 87 VAL A C 1
ATOM 682 O O . VAL A 1 87 ? -5.367 5.798 1.922 1.00 95.62 87 VAL A O 1
ATOM 685 N N . VAL A 1 88 ? -5.819 7.724 0.852 1.00 95.00 88 VAL A N 1
ATOM 686 C CA . VAL A 1 88 ? -4.551 7.762 0.112 1.00 95.00 88 VAL A CA 1
ATOM 687 C C . VAL A 1 88 ? -3.440 8.258 1.035 1.00 95.00 88 VAL A C 1
ATOM 689 O O . VAL A 1 88 ? -3.511 9.359 1.581 1.00 95.00 88 VAL A O 1
ATOM 692 N N . TYR A 1 89 ? -2.404 7.444 1.206 1.00 94.94 89 TYR A N 1
ATOM 693 C CA . TYR A 1 89 ? -1.231 7.745 2.018 1.00 94.94 89 TYR A CA 1
ATOM 694 C C . TYR A 1 89 ? -0.012 7.944 1.121 1.00 94.94 89 TYR A C 1
ATOM 696 O O . TYR A 1 89 ? 0.312 7.072 0.326 1.00 94.94 89 TYR A O 1
ATOM 704 N N . SER A 1 90 ? 0.709 9.051 1.297 1.00 92.12 90 SER A N 1
ATOM 705 C CA . SER A 1 90 ? 1.966 9.342 0.584 1.00 92.12 90 SER A CA 1
ATOM 706 C C . SER A 1 90 ? 3.142 9.638 1.523 1.00 92.12 90 SER A C 1
ATOM 708 O O . SER A 1 90 ? 4.222 10.030 1.083 1.00 92.12 90 SER A O 1
ATOM 710 N N . GLY A 1 91 ? 2.935 9.477 2.834 1.00 90.50 91 GLY A N 1
ATOM 711 C CA . GLY A 1 91 ? 3.852 9.941 3.879 1.00 90.50 91 GLY A CA 1
ATOM 712 C C . GLY A 1 91 ? 3.659 11.406 4.276 1.00 90.50 91 GLY A C 1
ATOM 713 O O . GLY A 1 91 ? 4.185 11.815 5.309 1.00 90.50 91 GLY A O 1
ATOM 714 N N . LYS A 1 92 ? 2.885 12.177 3.506 1.00 90.75 92 LYS A N 1
ATOM 715 C CA . LYS A 1 92 ? 2.596 13.591 3.763 1.00 90.75 92 LYS A CA 1
ATOM 716 C C . LYS A 1 92 ? 1.192 13.802 4.308 1.00 90.75 92 LYS A C 1
ATOM 718 O O . LYS A 1 92 ? 0.293 12.994 4.073 1.00 90.75 92 LYS A O 1
ATOM 723 N N . GLN A 1 93 ? 1.010 14.901 5.029 1.00 90.38 93 GLN A N 1
ATOM 724 C CA . GLN A 1 93 ? -0.307 15.360 5.446 1.00 90.38 93 GLN A CA 1
ATOM 725 C C . GLN A 1 93 ? -1.154 15.744 4.219 1.00 90.38 93 GLN A C 1
ATOM 727 O O . GLN A 1 93 ? -0.635 16.157 3.179 1.00 90.38 93 GLN A O 1
ATOM 732 N N . ARG A 1 94 ? -2.481 15.605 4.329 1.00 84.81 94 ARG A N 1
ATOM 733 C CA . ARG A 1 94 ? -3.407 15.903 3.227 1.00 84.81 94 ARG A CA 1
ATOM 734 C C . ARG A 1 94 ? -3.247 17.360 2.790 1.00 84.81 94 ARG A C 1
ATOM 736 O O . ARG A 1 94 ? -3.336 18.258 3.618 1.00 84.81 94 ARG A O 1
ATOM 743 N N . ASN A 1 95 ? -3.059 17.576 1.488 1.00 83.75 95 ASN A N 1
ATOM 744 C CA . ASN A 1 95 ? -2.884 18.901 0.880 1.00 83.75 95 ASN A CA 1
ATOM 745 C C . ASN A 1 95 ? -1.710 19.714 1.461 1.00 83.75 95 ASN A C 1
ATOM 747 O O . ASN A 1 95 ? -1.705 20.937 1.365 1.00 83.75 95 ASN A O 1
ATOM 751 N N . SER A 1 96 ? -0.717 19.047 2.051 1.00 87.38 96 SER A N 1
ATOM 752 C CA . SER A 1 96 ? 0.460 19.688 2.632 1.00 87.38 96 SER A CA 1
ATOM 753 C C . SER A 1 96 ? 1.740 19.008 2.146 1.00 87.38 96 SER A C 1
ATOM 755 O O . SER A 1 96 ? 1.755 17.840 1.751 1.00 87.38 96 SER A O 1
ATOM 757 N N . LEU A 1 97 ? 2.836 19.767 2.145 1.00 86.31 97 LEU A N 1
ATOM 758 C CA . LEU A 1 97 ? 4.171 19.232 1.887 1.00 86.31 97 LEU A CA 1
ATOM 759 C C . LEU A 1 97 ? 4.799 18.609 3.138 1.00 86.31 97 LEU A C 1
ATOM 761 O O . LEU A 1 97 ? 5.797 17.897 3.012 1.00 86.31 97 LEU A O 1
ATOM 765 N N . GLU A 1 98 ? 4.214 18.852 4.311 1.00 90.94 98 GLU A N 1
ATOM 766 C CA . GLU A 1 98 ? 4.694 18.345 5.589 1.00 90.94 98 GLU A CA 1
ATOM 767 C C . GLU A 1 98 ? 4.516 16.833 5.706 1.00 90.94 98 GLU A C 1
ATOM 769 O O . GLU A 1 98 ? 3.494 16.264 5.314 1.00 90.94 98 GLU A O 1
ATOM 774 N N . MET A 1 99 ? 5.512 16.182 6.303 1.00 91.31 99 MET A N 1
ATOM 775 C CA . MET A 1 99 ? 5.448 14.759 6.614 1.00 91.31 99 MET A CA 1
ATOM 776 C C . MET A 1 99 ? 4.443 14.502 7.739 1.00 91.31 99 MET A C 1
ATOM 778 O O . MET A 1 99 ? 4.291 15.311 8.655 1.00 91.31 99 MET A O 1
ATOM 782 N N . MET A 1 100 ? 3.772 13.353 7.688 1.00 94.12 100 MET A N 1
ATOM 783 C CA . MET A 1 100 ? 2.948 12.904 8.805 1.00 94.12 100 MET A CA 1
ATOM 784 C C . MET A 1 100 ? 3.833 12.559 10.004 1.00 94.12 100 MET A C 1
ATOM 786 O O . MET A 1 100 ? 4.819 11.828 9.863 1.00 94.12 100 MET A O 1
ATOM 790 N N . SER A 1 101 ? 3.442 13.010 11.195 1.00 95.06 101 SER A N 1
ATOM 791 C CA . SER A 1 101 ? 4.075 12.576 12.440 1.00 95.06 101 SER A CA 1
ATOM 792 C C . SER A 1 101 ? 3.874 11.076 12.671 1.00 95.06 101 SER A C 1
ATOM 794 O O . SER A 1 101 ? 3.010 10.436 12.058 1.00 95.06 101 SER A O 1
ATOM 796 N N . PHE A 1 102 ? 4.656 10.503 13.587 1.00 94.00 102 PHE A N 1
ATOM 797 C CA . PHE A 1 102 ? 4.466 9.115 14.000 1.00 94.00 102 PHE A CA 1
ATOM 798 C C . PHE A 1 102 ? 3.036 8.873 14.502 1.00 94.00 102 PHE A C 1
ATOM 800 O O . PHE A 1 102 ? 2.404 7.918 14.075 1.00 94.00 102 PHE A O 1
ATOM 807 N N . GLU A 1 103 ? 2.492 9.753 15.342 1.00 95.12 103 GLU A N 1
ATOM 808 C CA . GLU A 1 103 ? 1.136 9.649 15.889 1.00 95.12 103 GLU A CA 1
ATOM 809 C C . GLU A 1 103 ? 0.070 9.621 14.791 1.00 95.12 103 GLU A C 1
ATOM 811 O O . GLU A 1 103 ? -0.873 8.832 14.859 1.00 95.12 103 GLU A O 1
ATOM 816 N N . GLN A 1 104 ? 0.226 10.459 13.765 1.00 95.69 104 GLN A N 1
ATOM 817 C CA . GLN A 1 104 ? -0.693 10.505 12.631 1.00 95.69 104 GLN A CA 1
ATOM 818 C C . GLN A 1 104 ? -0.618 9.215 11.804 1.00 95.69 104 GLN A C 1
ATOM 820 O O . GLN A 1 104 ? -1.655 8.667 11.428 1.00 95.69 104 GLN A O 1
ATOM 825 N N . GLN A 1 105 ? 0.594 8.711 11.543 1.00 95.88 105 GLN A N 1
ATOM 826 C CA . GLN A 1 105 ? 0.788 7.444 10.831 1.00 95.88 105 GLN A CA 1
ATOM 827 C C . GLN A 1 105 ? 0.251 6.268 11.652 1.00 95.88 105 GLN A C 1
ATOM 829 O O . GLN A 1 105 ? -0.531 5.472 11.143 1.00 95.88 105 GLN A O 1
ATOM 834 N N . TYR A 1 106 ? 0.589 6.191 12.938 1.00 95.06 106 TYR A N 1
ATOM 835 C CA . TYR A 1 106 ? 0.089 5.163 13.840 1.00 95.06 106 TYR A CA 1
ATOM 836 C C . TYR A 1 106 ? -1.438 5.141 13.841 1.00 95.06 106 TYR A C 1
ATOM 838 O O . TYR A 1 106 ? -2.013 4.092 13.583 1.00 95.06 106 TYR A O 1
ATOM 846 N N . ARG A 1 107 ? -2.099 6.290 14.035 1.00 95.62 107 ARG A N 1
ATOM 847 C CA . ARG A 1 107 ? -3.566 6.377 14.032 1.00 95.62 107 ARG A CA 1
ATOM 848 C C . ARG A 1 107 ? -4.177 5.848 12.733 1.00 95.62 107 ARG A C 1
ATOM 850 O O . ARG A 1 107 ? -5.098 5.041 12.796 1.00 95.62 107 ARG A O 1
ATOM 857 N N . LEU A 1 108 ? -3.655 6.275 11.580 1.00 96.38 108 LEU A N 1
ATOM 858 C CA . LEU A 1 108 ? -4.164 5.868 10.267 1.00 96.38 108 LEU A CA 1
ATOM 859 C C . LEU A 1 108 ? -4.021 4.361 10.024 1.00 96.38 108 LEU A C 1
ATOM 861 O O . LEU A 1 108 ? -4.961 3.701 9.584 1.00 96.38 108 LEU A O 1
ATOM 865 N N . PHE A 1 109 ? -2.838 3.811 10.289 1.00 95.69 109 PHE A N 1
ATOM 866 C CA . PHE A 1 109 ? -2.572 2.403 10.012 1.00 95.69 109 PHE A CA 1
ATOM 867 C C . PHE A 1 109 ? -3.154 1.482 11.083 1.00 95.69 109 PHE A C 1
ATOM 869 O O . PHE A 1 109 ? -3.567 0.374 10.763 1.00 95.69 109 PHE A O 1
ATOM 876 N N . ASN A 1 110 ? -3.272 1.941 12.330 1.00 94.62 110 ASN A N 1
ATOM 877 C CA . ASN A 1 110 ? -3.988 1.224 13.378 1.00 94.62 110 ASN A CA 1
ATOM 878 C C . ASN A 1 110 ? -5.474 1.068 13.015 1.00 94.62 110 ASN A C 1
ATOM 880 O O . ASN A 1 110 ? -6.018 -0.008 13.222 1.00 94.62 110 ASN A O 1
ATOM 884 N N . SER A 1 111 ? -6.113 2.067 12.396 1.00 94.56 111 SER A N 1
ATOM 885 C CA . SER A 1 111 ? -7.505 1.964 11.922 1.00 94.56 111 SER A CA 1
ATOM 886 C C . SER A 1 111 ? -7.689 1.166 10.620 1.00 94.56 111 SER A C 1
ATOM 888 O O . SER A 1 111 ? -8.812 1.026 10.141 1.00 94.56 111 SER A O 1
ATOM 890 N N . ALA A 1 112 ? -6.616 0.669 10.000 1.00 95.44 112 ALA A N 1
ATOM 891 C CA . ALA A 1 112 ? -6.687 0.042 8.683 1.00 95.44 112 ALA A CA 1
ATOM 892 C C . ALA A 1 112 ? -6.946 -1.474 8.760 1.00 95.44 112 ALA A C 1
ATOM 894 O O . ALA A 1 112 ? -6.210 -2.190 9.440 1.00 95.44 112 ALA A O 1
ATOM 895 N N . TYR A 1 113 ? -7.931 -1.982 8.007 1.00 93.25 113 TYR A N 1
ATOM 896 C CA . TYR A 1 113 ? -8.107 -3.429 7.765 1.00 93.25 113 TYR A CA 1
ATOM 897 C C . TYR A 1 113 ? -7.477 -3.896 6.449 1.00 93.25 113 TYR A C 1
ATOM 899 O O . TYR A 1 113 ? -7.239 -5.090 6.271 1.00 93.25 113 TYR A O 1
ATOM 907 N N . LEU A 1 114 ? -7.201 -2.976 5.528 1.00 94.50 114 LEU A N 1
ATOM 908 C CA . LEU A 1 114 ? -6.523 -3.257 4.268 1.00 94.50 114 LEU A CA 1
ATOM 909 C C . LEU A 1 114 ? -5.490 -2.165 4.001 1.00 94.50 114 LEU A C 1
ATOM 911 O O . LEU A 1 114 ? -5.781 -0.981 4.147 1.00 94.50 114 LEU A O 1
ATOM 915 N N . LEU A 1 115 ? -4.299 -2.571 3.586 1.00 96.38 115 LEU A N 1
ATOM 916 C CA . LEU A 1 115 ? -3.274 -1.709 3.015 1.00 96.38 115 LEU A CA 1
ATOM 917 C C . LEU A 1 115 ? -2.914 -2.253 1.636 1.00 96.38 115 LEU A C 1
ATOM 919 O O . LEU A 1 115 ? -2.636 -3.439 1.503 1.00 96.38 115 LEU A O 1
ATOM 923 N N . PHE A 1 116 ? -2.870 -1.412 0.613 1.00 96.44 116 PHE A N 1
ATOM 924 C CA . PHE A 1 116 ? -2.327 -1.818 -0.679 1.00 96.44 116 PHE A CA 1
ATOM 925 C C . PHE A 1 116 ? -1.424 -0.754 -1.277 1.00 96.44 116 PHE A C 1
ATOM 927 O O . PHE A 1 116 ? -1.575 0.430 -0.983 1.00 96.44 116 PHE A O 1
ATOM 934 N N . GLY A 1 117 ? -0.470 -1.165 -2.107 1.00 95.00 117 GLY A N 1
ATOM 935 C CA . GLY A 1 117 ? 0.403 -0.226 -2.800 1.00 95.00 117 GLY A CA 1
ATOM 936 C C . GLY A 1 117 ? 1.761 -0.796 -3.203 1.00 95.00 117 GLY A C 1
ATOM 937 O O . GLY A 1 117 ? 2.049 -1.979 -2.992 1.00 95.00 117 GLY A O 1
ATOM 938 N N . PRO A 1 118 ? 2.628 0.052 -3.778 1.00 91.81 118 PRO A N 1
ATOM 939 C CA . PRO A 1 118 ? 3.953 -0.345 -4.210 1.00 91.81 118 PRO A CA 1
ATOM 940 C C . PRO A 1 118 ? 4.861 -0.652 -3.019 1.00 91.81 118 PRO A C 1
ATOM 942 O O . PRO A 1 118 ? 4.771 -0.037 -1.953 1.00 91.81 118 PRO A O 1
ATOM 945 N N . HIS A 1 119 ? 5.817 -1.555 -3.232 1.00 88.12 119 HIS A N 1
ATOM 946 C CA . HIS A 1 119 ? 6.883 -1.778 -2.261 1.00 88.12 119 HIS A CA 1
ATOM 947 C C . HIS A 1 119 ? 7.665 -0.490 -1.958 1.00 88.12 119 HIS A C 1
ATOM 949 O O . HIS A 1 119 ? 8.105 0.242 -2.854 1.00 88.12 119 HIS A O 1
ATOM 955 N N . GLY A 1 120 ? 7.910 -0.260 -0.671 1.00 85.31 120 GLY A N 1
ATOM 956 C CA . GLY A 1 120 ? 8.750 0.817 -0.166 1.00 85.31 120 GLY A CA 1
ATOM 957 C C . GLY A 1 120 ? 8.631 0.964 1.348 1.00 85.31 120 GLY A C 1
ATOM 958 O O . GLY A 1 120 ? 7.850 0.269 1.992 1.00 85.31 120 GLY A O 1
ATOM 959 N N . ALA A 1 121 ? 9.380 1.911 1.918 1.00 83.94 121 ALA A N 1
ATOM 960 C CA . ALA A 1 121 ? 9.408 2.139 3.366 1.00 83.94 121 ALA A CA 1
ATOM 961 C C . ALA A 1 121 ? 8.024 2.424 3.985 1.00 83.94 121 ALA A C 1
ATOM 963 O O . ALA A 1 121 ? 7.780 2.024 5.117 1.00 83.94 121 ALA A O 1
ATOM 964 N N . GLY A 1 122 ? 7.093 3.036 3.239 1.00 86.94 122 GLY A N 1
ATOM 965 C CA . GLY A 1 122 ? 5.724 3.271 3.715 1.00 86.94 122 GLY A CA 1
ATOM 966 C C . GLY A 1 122 ? 4.961 1.986 4.054 1.00 86.94 122 GLY A C 1
ATOM 967 O O . GLY A 1 122 ? 4.111 2.007 4.941 1.00 86.94 122 GLY A O 1
ATOM 968 N N . MET A 1 123 ? 5.323 0.855 3.434 1.00 89.44 123 MET A N 1
ATOM 969 C CA . MET A 1 123 ? 4.732 -0.458 3.713 1.00 89.44 123 MET A CA 1
ATOM 970 C C . MET A 1 123 ? 5.087 -0.980 5.115 1.00 89.44 123 MET A C 1
ATOM 972 O O . MET A 1 123 ? 4.360 -1.801 5.674 1.00 89.44 123 MET A O 1
ATOM 976 N N . ALA A 1 124 ? 6.158 -0.465 5.735 1.00 89.00 124 ALA A N 1
ATOM 977 C CA . ALA A 1 124 ? 6.510 -0.798 7.115 1.00 89.00 124 ALA A CA 1
ATOM 978 C C . ALA A 1 124 ? 5.428 -0.364 8.118 1.00 89.00 124 ALA A C 1
ATOM 980 O O . ALA A 1 124 ? 5.331 -0.943 9.194 1.00 89.00 124 ALA A O 1
ATOM 981 N N . ASN A 1 125 ? 4.557 0.586 7.762 1.00 92.88 125 ASN A N 1
ATOM 982 C CA . ASN A 1 125 ? 3.426 0.957 8.610 1.00 92.88 125 ASN A CA 1
ATOM 983 C C . ASN A 1 125 ? 2.359 -0.150 8.739 1.00 92.88 125 ASN A C 1
ATOM 985 O O . ASN A 1 125 ? 1.529 -0.084 9.645 1.00 92.88 125 ASN A O 1
ATOM 989 N N . SER A 1 126 ? 2.418 -1.218 7.928 1.00 92.00 126 SER A N 1
ATOM 990 C CA . SER A 1 126 ? 1.648 -2.452 8.183 1.00 92.00 126 SER A CA 1
ATOM 991 C C . SER A 1 126 ? 1.908 -3.033 9.581 1.00 92.00 126 SER A C 1
ATOM 993 O O . SER A 1 126 ? 1.050 -3.699 10.163 1.00 92.00 126 SER A O 1
ATOM 995 N N . LEU A 1 127 ? 3.059 -2.707 10.180 1.00 89.56 127 LEU A N 1
ATOM 996 C CA . LEU A 1 127 ? 3.402 -3.069 11.550 1.00 89.56 127 LEU A CA 1
ATOM 997 C C . LEU A 1 127 ? 2.537 -2.394 12.614 1.00 89.56 127 LEU A C 1
ATOM 999 O O . LEU A 1 127 ? 2.607 -2.810 13.768 1.00 89.56 127 LEU A O 1
ATOM 1003 N N . TRP A 1 128 ? 1.739 -1.381 12.271 1.00 91.50 128 TRP A N 1
ATOM 1004 C CA . TRP A 1 128 ? 0.843 -0.688 13.205 1.00 91.50 128 TRP A CA 1
ATOM 1005 C C . TRP A 1 128 ? -0.608 -1.153 13.098 1.00 91.50 128 TRP A C 1
ATOM 1007 O O . TRP A 1 128 ? -1.402 -0.860 13.992 1.00 91.50 128 TRP A O 1
ATOM 1017 N N . MET A 1 129 ? -0.939 -1.918 12.053 1.00 92.81 129 MET A N 1
ATOM 1018 C CA . MET A 1 129 ? -2.277 -2.471 11.853 1.00 92.81 129 MET A CA 1
ATOM 1019 C C . MET A 1 129 ? -2.654 -3.383 13.018 1.00 92.81 129 MET A C 1
ATOM 1021 O O . MET A 1 129 ? -1.821 -4.147 13.534 1.00 92.81 129 MET A O 1
ATOM 1025 N N . GLN A 1 130 ? -3.904 -3.277 13.458 1.00 89.50 130 GLN A N 1
ATOM 1026 C CA . GLN A 1 130 ? -4.385 -4.013 14.619 1.00 89.50 130 GLN A CA 1
ATOM 1027 C C . GLN A 1 130 ? -4.418 -5.509 14.345 1.00 89.50 130 GLN A C 1
ATOM 1029 O O . GLN A 1 130 ? -4.822 -5.962 13.277 1.00 89.50 130 GLN A O 1
ATOM 1034 N N . THR A 1 131 ? -3.993 -6.281 15.342 1.00 76.94 131 THR A N 1
ATOM 1035 C CA . THR A 1 131 ? -4.269 -7.711 15.354 1.00 76.94 131 THR A CA 1
ATOM 1036 C C . THR A 1 131 ? -5.755 -7.863 15.646 1.00 76.94 131 THR A C 1
ATOM 1038 O O . THR A 1 131 ? -6.176 -7.653 16.780 1.00 76.94 131 THR A O 1
ATOM 1041 N N . ALA A 1 132 ? -6.547 -8.195 14.637 1.00 62.50 132 ALA A N 1
ATOM 1042 C CA . ALA A 1 132 ? -7.831 -8.824 14.894 1.00 62.50 132 ALA A CA 1
ATOM 1043 C C . ALA A 1 132 ? -7.603 -10.334 15.104 1.00 62.50 132 ALA A C 1
ATOM 1045 O O . ALA A 1 132 ? -6.475 -10.820 14.947 1.00 62.50 132 ALA A O 1
ATOM 1046 N N . ASP A 1 133 ? -8.633 -11.075 15.506 1.00 65.88 133 ASP A N 1
ATOM 1047 C CA . ASP A 1 133 ? -8.542 -12.530 15.663 1.00 65.88 133 ASP A CA 1
ATOM 1048 C C . ASP A 1 133 ? -8.010 -13.231 14.384 1.00 65.88 133 ASP A C 1
ATOM 1050 O O . ASP A 1 133 ? -7.826 -12.623 13.324 1.00 65.88 133 ASP A O 1
ATOM 1054 N N . CYS A 1 134 ? -7.717 -14.536 14.459 1.00 65.50 134 CYS A N 1
ATOM 1055 C CA . CYS A 1 134 ? -7.182 -15.282 13.312 1.00 65.50 134 CYS A CA 1
ATOM 1056 C C . CYS A 1 134 ? -8.042 -15.177 12.037 1.00 65.50 134 CYS A C 1
ATOM 1058 O O . CYS A 1 134 ? -7.501 -15.362 10.948 1.00 65.50 134 CYS A O 1
ATOM 1060 N N . VAL A 1 135 ? -9.334 -14.866 12.162 1.00 68.06 135 VAL A N 1
ATOM 1061 C CA . VAL A 1 135 ? -10.296 -14.766 11.060 1.00 68.06 135 VAL A CA 1
ATOM 1062 C C . VAL A 1 135 ? -10.331 -13.348 10.480 1.00 68.06 135 VAL A C 1
ATOM 1064 O O . VAL A 1 135 ? -10.455 -13.170 9.270 1.00 68.06 135 VAL A O 1
ATOM 1067 N N . GLN A 1 136 ? -10.151 -12.328 11.314 1.00 77.56 136 GLN A N 1
ATOM 1068 C CA . GLN A 1 136 ? -10.324 -10.921 10.960 1.00 77.56 136 GLN A CA 1
ATOM 1069 C C . GLN A 1 136 ? -9.012 -10.184 10.661 1.00 77.56 136 GLN A C 1
ATOM 1071 O O . GLN A 1 136 ? -9.004 -8.957 10.550 1.00 77.56 136 GLN A O 1
ATOM 1076 N N . ARG A 1 137 ? -7.889 -10.903 10.523 1.00 88.88 137 ARG A N 1
ATOM 1077 C CA . ARG A 1 137 ? -6.571 -10.290 10.298 1.00 88.88 137 ARG A CA 1
ATOM 1078 C C . ARG A 1 137 ? -6.598 -9.257 9.165 1.00 88.88 137 ARG A C 1
ATOM 1080 O O . ARG A 1 137 ? -7.112 -9.570 8.077 1.00 88.88 137 ARG A O 1
ATOM 1087 N N . PRO A 1 138 ? -5.979 -8.079 9.365 1.00 93.31 138 PRO A N 1
ATOM 1088 C CA . PRO A 1 138 ? -5.808 -7.116 8.292 1.00 93.31 138 PRO A CA 1
ATOM 1089 C C . PRO A 1 138 ? -5.056 -7.732 7.111 1.00 93.31 138 PRO A C 1
ATOM 1091 O O . PRO A 1 138 ? -4.274 -8.674 7.268 1.00 93.31 138 PRO A O 1
ATOM 1094 N N . ALA A 1 139 ? -5.289 -7.185 5.926 1.00 93.00 139 ALA A N 1
ATOM 1095 C CA . ALA A 1 139 ? -4.647 -7.611 4.694 1.00 93.00 139 ALA A CA 1
ATOM 1096 C C . ALA A 1 139 ? -3.661 -6.555 4.179 1.00 93.00 139 ALA A C 1
ATOM 1098 O O . ALA A 1 139 ? -3.890 -5.353 4.310 1.00 93.00 139 ALA A O 1
ATOM 1099 N N . VAL A 1 140 ? -2.579 -7.018 3.559 1.00 94.25 140 VAL A N 1
ATOM 1100 C CA . VAL A 1 140 ? -1.646 -6.207 2.778 1.00 94.25 140 VAL A CA 1
ATOM 1101 C C . VAL A 1 140 ? -1.592 -6.762 1.361 1.00 94.25 140 VAL A C 1
ATOM 1103 O O . VAL A 1 140 ? -1.253 -7.929 1.185 1.00 94.25 140 VAL A O 1
ATOM 1106 N N . ILE A 1 141 ? -1.892 -5.929 0.366 1.00 95.06 141 ILE A N 1
ATOM 1107 C CA . ILE A 1 141 ? -1.699 -6.237 -1.055 1.00 95.06 141 ILE A CA 1
ATOM 1108 C C . ILE A 1 141 ? -0.499 -5.432 -1.552 1.00 95.06 141 ILE A C 1
ATOM 1110 O O . ILE A 1 141 ? -0.569 -4.218 -1.747 1.00 95.06 141 ILE A O 1
ATOM 1114 N N . GLU A 1 142 ? 0.633 -6.098 -1.727 1.00 93.88 142 GLU A N 1
ATOM 1115 C CA . GLU A 1 142 ? 1.876 -5.452 -2.128 1.00 93.88 142 GLU A CA 1
ATOM 1116 C C . GLU A 1 142 ? 2.162 -5.665 -3.616 1.00 93.88 142 GLU A C 1
ATOM 1118 O O . GLU A 1 142 ? 2.200 -6.794 -4.105 1.00 93.88 142 GLU A O 1
ATOM 1123 N N . PHE A 1 143 ? 2.424 -4.574 -4.337 1.00 93.19 143 PHE A N 1
ATOM 1124 C CA . PHE A 1 143 ? 2.743 -4.651 -5.760 1.00 93.19 143 PHE A CA 1
ATOM 1125 C C . PHE A 1 143 ? 4.211 -5.031 -5.966 1.00 93.19 143 PHE A C 1
ATOM 1127 O O . PHE A 1 143 ? 5.137 -4.325 -5.527 1.00 93.19 143 PHE A O 1
ATOM 1134 N N . ILE A 1 144 ? 4.423 -6.174 -6.620 1.00 91.50 144 ILE A N 1
ATOM 1135 C CA . ILE A 1 144 ? 5.729 -6.802 -6.818 1.00 91.50 144 ILE A CA 1
ATOM 1136 C C . ILE A 1 144 ? 6.163 -6.800 -8.274 1.00 91.50 144 ILE A C 1
ATOM 1138 O O . ILE A 1 144 ? 5.361 -6.911 -9.185 1.00 91.50 144 ILE A O 1
ATOM 1142 N N . CYS A 1 145 ? 7.465 -6.685 -8.496 1.00 90.00 145 CYS A N 1
ATOM 1143 C CA . CYS A 1 145 ? 8.031 -6.626 -9.837 1.00 90.00 145 CYS A CA 1
ATOM 1144 C C . CYS A 1 145 ? 7.896 -7.957 -10.563 1.00 90.00 145 CYS A C 1
ATOM 1146 O O . CYS A 1 145 ? 8.395 -8.961 -10.051 1.00 90.00 145 CYS A O 1
ATOM 1148 N N . SER A 1 146 ? 7.311 -7.945 -11.757 1.00 88.25 146 SER A N 1
ATOM 1149 C CA . SER A 1 146 ? 7.352 -9.081 -12.674 1.00 88.25 146 SER A CA 1
ATOM 1150 C C . SER A 1 146 ? 8.614 -9.041 -13.556 1.00 88.25 146 SER A C 1
ATOM 1152 O O . SER A 1 146 ? 9.408 -8.095 -13.508 1.00 88.25 146 SER A O 1
ATOM 1154 N N . THR A 1 147 ? 8.823 -10.078 -14.367 1.00 85.00 147 THR A N 1
ATOM 1155 C CA . THR A 1 147 ? 9.934 -10.171 -15.326 1.00 85.00 147 THR A CA 1
ATOM 1156 C C . THR A 1 147 ? 9.950 -9.044 -16.364 1.00 85.00 147 THR A C 1
ATOM 1158 O O . THR A 1 147 ? 11.020 -8.703 -16.867 1.00 85.00 147 THR A O 1
ATOM 1161 N N . ASP A 1 148 ? 8.803 -8.436 -16.668 1.00 84.44 148 ASP A N 1
ATOM 1162 C CA . ASP A 1 148 ? 8.687 -7.337 -17.637 1.00 84.44 148 ASP A CA 1
ATOM 1163 C C . ASP A 1 148 ? 9.058 -5.955 -17.053 1.00 84.44 148 ASP A C 1
ATOM 1165 O O . ASP A 1 148 ? 9.482 -5.058 -17.783 1.00 84.44 148 ASP A O 1
ATOM 1169 N N . THR A 1 149 ? 9.014 -5.796 -15.728 1.00 86.50 149 THR A N 1
ATOM 1170 C CA . THR A 1 149 ? 9.320 -4.542 -15.013 1.00 86.50 149 THR A CA 1
ATOM 1171 C C . THR A 1 149 ? 10.811 -4.306 -14.768 1.00 86.50 149 THR A C 1
ATOM 1173 O O . THR A 1 149 ? 11.203 -3.596 -13.842 1.00 86.50 149 THR A O 1
ATOM 1176 N N . SER A 1 150 ? 11.690 -4.859 -15.606 1.00 82.06 150 SER A N 1
ATOM 1177 C CA . SER A 1 150 ? 13.143 -4.756 -15.404 1.00 82.06 150 SER A CA 1
ATOM 1178 C C . SER A 1 150 ? 13.699 -3.352 -15.468 1.00 82.06 150 SER A C 1
ATOM 1180 O O . SER A 1 150 ? 14.757 -3.095 -14.901 1.00 82.06 150 SER A O 1
ATOM 1182 N N . ASN A 1 151 ? 12.984 -2.429 -16.096 1.00 81.81 151 ASN A N 1
ATOM 1183 C CA . ASN A 1 151 ? 13.372 -1.028 -16.139 1.00 81.81 151 ASN A CA 1
ATOM 1184 C C . ASN A 1 151 ? 12.799 -0.202 -14.994 1.00 81.81 151 ASN A C 1
ATOM 1186 O O . ASN A 1 151 ? 13.363 0.845 -14.696 1.00 81.81 151 ASN A O 1
ATOM 1190 N N . VAL A 1 152 ? 11.800 -0.729 -14.286 1.00 82.19 152 VAL A N 1
ATOM 1191 C CA . VAL A 1 152 ? 11.126 -0.027 -13.199 1.00 82.19 152 VAL A CA 1
ATOM 1192 C C . VAL A 1 152 ? 12.072 0.136 -12.020 1.00 82.19 152 VAL A C 1
ATOM 1194 O O . VAL A 1 152 ? 12.742 -0.799 -11.560 1.00 82.19 152 VAL A O 1
ATOM 1197 N N . ARG A 1 153 ? 12.113 1.355 -11.490 1.00 79.75 153 ARG A N 1
ATOM 1198 C CA . ARG A 1 153 ? 12.902 1.688 -10.311 1.00 79.75 153 ARG A CA 1
ATOM 1199 C C . ARG A 1 153 ? 12.528 0.781 -9.137 1.00 79.75 153 ARG A C 1
ATOM 1201 O O . ARG A 1 153 ? 11.362 0.605 -8.799 1.00 79.75 153 ARG A O 1
ATOM 1208 N N . GLY A 1 154 ? 13.537 0.212 -8.477 1.00 81.81 154 GLY A N 1
ATOM 1209 C CA . GLY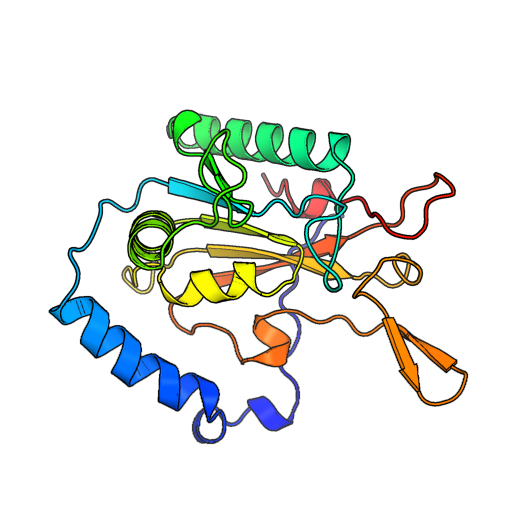 A 1 154 ? 13.327 -0.699 -7.346 1.00 81.81 154 GLY A CA 1
ATOM 1210 C C . GLY A 1 154 ? 12.874 -2.115 -7.734 1.00 81.81 154 GLY A C 1
ATOM 1211 O O . GLY A 1 154 ? 12.517 -2.892 -6.843 1.00 81.81 154 GLY A O 1
ATOM 1212 N N . CYS A 1 155 ? 12.898 -2.459 -9.028 1.00 86.12 155 CYS A N 1
ATOM 1213 C CA . CYS A 1 155 ? 12.653 -3.818 -9.523 1.00 86.12 155 CYS A CA 1
ATOM 1214 C C . CYS A 1 155 ? 13.906 -4.594 -9.919 1.00 86.12 155 CYS A C 1
ATOM 1216 O O . CYS A 1 155 ? 13.861 -5.819 -10.059 1.00 86.12 155 CYS A O 1
ATOM 1218 N N . TYR A 1 156 ? 15.038 -3.908 -10.028 1.00 84.81 156 TYR A N 1
ATOM 1219 C CA . TYR A 1 156 ? 16.306 -4.516 -10.387 1.00 84.81 156 TYR A CA 1
ATOM 1220 C C . TYR A 1 156 ? 17.399 -4.222 -9.361 1.00 84.81 156 TYR A C 1
ATOM 1222 O O . TYR A 1 156 ? 17.347 -3.248 -8.607 1.00 84.81 156 TYR A O 1
ATOM 1230 N N . VAL A 1 157 ? 18.412 -5.079 -9.365 1.00 83.9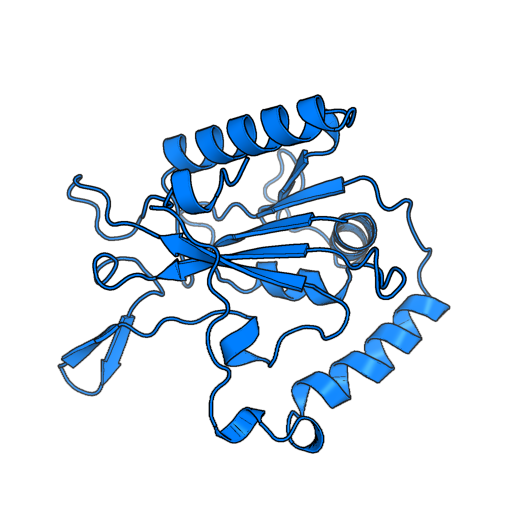4 157 VAL A N 1
ATOM 1231 C CA . VAL A 1 157 ? 19.702 -4.870 -8.706 1.00 83.94 157 VAL A CA 1
ATOM 1232 C C . VAL A 1 157 ? 20.810 -5.087 -9.731 1.00 83.94 157 VAL A C 1
ATOM 1234 O O . VAL A 1 157 ? 20.627 -5.844 -10.685 1.00 83.94 157 VAL A O 1
ATOM 1237 N N . TYR A 1 158 ? 21.951 -4.433 -9.541 1.00 83.50 158 TYR A N 1
ATOM 1238 C CA . TYR A 1 158 ? 23.148 -4.716 -10.327 1.00 83.50 158 TYR A CA 1
ATOM 1239 C C . TYR A 1 158 ? 24.036 -5.705 -9.576 1.00 83.50 158 TYR A C 1
ATOM 1241 O O . TYR A 1 158 ? 24.334 -5.503 -8.398 1.00 83.50 158 TYR A O 1
ATOM 1249 N N . GLN A 1 159 ? 24.454 -6.767 -10.258 1.00 84.06 159 GLN A N 1
ATOM 1250 C CA . GLN A 1 159 ? 25.490 -7.685 -9.794 1.00 84.06 159 GLN A CA 1
ATOM 1251 C C . GLN A 1 159 ? 26.636 -7.636 -10.806 1.00 84.06 159 GLN A C 1
ATOM 1253 O O . GLN A 1 159 ? 26.559 -8.222 -11.885 1.00 84.06 159 GLN A O 1
ATOM 1258 N N . GLY A 1 160 ? 27.673 -6.856 -10.490 1.00 89.00 160 GLY A N 1
ATOM 1259 C CA . GLY A 1 160 ? 28.663 -6.449 -11.488 1.00 89.00 160 GLY A CA 1
ATOM 1260 C C . GLY A 1 160 ? 28.007 -5.578 -12.563 1.00 89.00 160 GLY A C 1
ATOM 1261 O O . GLY A 1 160 ? 27.356 -4.586 -12.244 1.00 89.00 160 GLY A O 1
ATOM 1262 N N . THR A 1 161 ? 28.146 -5.967 -13.829 1.00 88.12 161 THR A N 1
ATOM 1263 C CA . THR A 1 161 ? 27.525 -5.288 -14.981 1.00 88.12 161 THR A CA 1
ATOM 1264 C C . THR A 1 161 ? 26.123 -5.807 -15.308 1.00 88.12 161 THR A C 1
ATOM 1266 O O . THR A 1 161 ? 25.420 -5.210 -16.122 1.00 88.12 161 THR A O 1
ATOM 1269 N N . GLN A 1 162 ? 25.688 -6.906 -14.683 1.00 86.75 162 GLN A N 1
ATOM 1270 C CA . GLN A 1 162 ? 24.417 -7.540 -15.007 1.00 86.75 162 GLN A CA 1
ATOM 1271 C C . GLN A 1 162 ? 23.265 -6.912 -14.221 1.00 86.75 162 GLN A C 1
ATOM 1273 O O . GLN A 1 162 ? 23.298 -6.825 -12.991 1.00 86.75 162 GLN A O 1
ATOM 1278 N N . LYS A 1 163 ? 22.210 -6.523 -14.943 1.00 84.94 163 LYS A N 1
ATOM 1279 C CA . LYS A 1 163 ? 20.934 -6.087 -14.373 1.00 84.94 163 LYS A CA 1
ATOM 1280 C C . LYS A 1 163 ? 20.058 -7.310 -14.103 1.00 84.94 163 LYS A C 1
ATOM 1282 O O . LYS A 1 163 ? 19.664 -8.006 -15.036 1.00 84.94 163 LYS A O 1
ATOM 1287 N N . LEU A 1 164 ? 19.757 -7.572 -12.835 1.00 83.88 164 LEU A N 1
ATOM 1288 C CA . LEU A 1 164 ? 18.957 -8.719 -12.404 1.00 83.88 164 LEU A CA 1
ATOM 1289 C C . LEU A 1 164 ? 17.626 -8.260 -11.819 1.00 83.88 164 LEU A C 1
ATOM 1291 O O . LEU A 1 164 ? 17.597 -7.369 -10.968 1.00 83.88 164 LEU A O 1
ATOM 1295 N N . ILE A 1 165 ? 16.534 -8.915 -12.218 1.00 83.81 165 ILE A N 1
ATOM 1296 C CA . ILE A 1 165 ? 15.244 -8.772 -11.540 1.00 83.81 165 ILE A CA 1
ATOM 1297 C C . ILE A 1 165 ? 15.344 -9.388 -10.158 1.00 83.81 165 ILE A C 1
ATOM 1299 O O . ILE A 1 165 ? 15.725 -10.550 -10.001 1.00 83.81 165 ILE A O 1
ATOM 1303 N N . ARG A 1 166 ? 14.938 -8.627 -9.145 1.00 77.12 166 ARG A N 1
ATOM 1304 C CA . ARG A 1 166 ? 14.762 -9.166 -7.802 1.00 77.12 166 ARG A CA 1
ATOM 1305 C C . ARG A 1 166 ? 13.361 -8.810 -7.326 1.00 77.12 166 ARG A C 1
ATOM 1307 O O . ARG A 1 166 ? 13.147 -7.660 -6.942 1.00 77.12 166 ARG A O 1
ATOM 1314 N N . PRO A 1 167 ? 12.419 -9.772 -7.299 1.00 79.50 167 PRO A N 1
ATOM 1315 C CA . PRO A 1 167 ? 11.113 -9.540 -6.707 1.00 79.50 167 PRO A CA 1
ATOM 1316 C C . PRO A 1 167 ? 11.320 -9.321 -5.209 1.00 79.50 167 PRO A C 1
ATOM 1318 O O . PRO A 1 167 ? 11.532 -10.272 -4.454 1.00 79.50 167 PRO A O 1
ATOM 1321 N N . GLN A 1 168 ? 11.370 -8.055 -4.797 1.00 82.25 168 GLN A N 1
ATOM 1322 C CA . GLN A 1 168 ? 11.406 -7.663 -3.391 1.00 82.25 168 GLN A CA 1
ATOM 1323 C C . GLN A 1 168 ? 9.972 -7.455 -2.910 1.00 82.25 168 GLN A C 1
ATOM 1325 O O . GLN A 1 168 ? 9.143 -6.893 -3.625 1.00 82.25 168 GLN A O 1
ATOM 1330 N N . SER A 1 169 ? 9.684 -7.897 -1.702 1.00 85.69 169 SER A N 1
ATOM 1331 C CA . SER A 1 169 ? 8.455 -7.555 -1.005 1.00 85.69 169 SER A CA 1
ATOM 1332 C C . SER A 1 169 ? 8.786 -7.382 0.467 1.00 85.69 169 SER A C 1
ATOM 1334 O O . SER A 1 169 ? 9.820 -7.876 0.934 1.00 85.69 169 SER A O 1
ATOM 1336 N N . PHE A 1 170 ? 7.952 -6.663 1.206 1.00 84.06 170 PHE A N 1
ATOM 1337 C CA . PHE A 1 170 ? 8.115 -6.518 2.644 1.00 84.06 170 PHE A CA 1
ATOM 1338 C C . PHE A 1 170 ? 8.105 -7.895 3.320 1.00 84.06 170 PHE A C 1
ATOM 1340 O O . PHE A 1 170 ? 8.968 -8.182 4.152 1.00 84.06 170 PHE A O 1
ATOM 1347 N N . TRP A 1 171 ? 7.212 -8.783 2.869 1.00 82.50 171 TRP A N 1
ATOM 1348 C CA . TRP A 1 171 ? 7.191 -10.192 3.262 1.00 82.50 171 TRP A CA 1
ATOM 1349 C C . TRP A 1 171 ? 8.546 -10.875 3.024 1.00 82.50 171 TRP A C 1
ATOM 1351 O O . TRP A 1 171 ? 9.151 -11.409 3.950 1.00 82.50 171 TRP A O 1
ATOM 1361 N N . ARG A 1 172 ? 9.087 -10.788 1.804 1.00 81.19 172 ARG A N 1
ATOM 1362 C CA . ARG A 1 172 ? 10.342 -11.457 1.432 1.00 81.19 172 ARG A CA 1
ATOM 1363 C C . ARG A 1 172 ? 11.585 -10.866 2.104 1.00 81.19 172 ARG A C 1
ATOM 1365 O O . ARG A 1 172 ? 12.593 -11.560 2.194 1.00 81.19 172 ARG A O 1
ATOM 1372 N N . LEU A 1 173 ? 11.568 -9.597 2.514 1.00 79.38 173 LEU A N 1
ATOM 1373 C CA . LEU A 1 173 ? 12.722 -8.931 3.136 1.00 79.38 173 LEU A CA 1
ATOM 1374 C C . LEU A 1 173 ? 12.722 -9.021 4.662 1.00 79.38 173 LEU A C 1
ATOM 1376 O O . LEU A 1 173 ? 13.792 -9.152 5.255 1.00 79.38 173 LEU A O 1
ATOM 1380 N N . PHE A 1 174 ? 11.545 -9.006 5.287 1.00 77.19 174 PHE A N 1
ATOM 1381 C CA . PHE A 1 174 ? 11.418 -8.915 6.744 1.00 77.19 174 PHE A CA 1
ATOM 1382 C C . PHE A 1 174 ? 10.655 -10.081 7.382 1.00 77.19 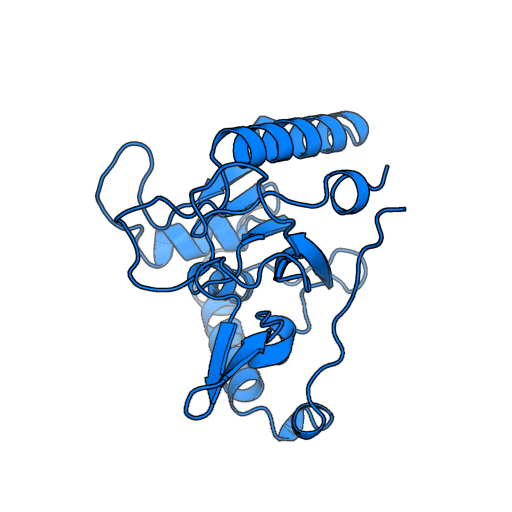174 PHE A C 1
ATOM 1384 O O . PHE A 1 174 ? 10.504 -10.104 8.599 1.00 77.19 174 PHE A O 1
ATOM 1391 N N . GLY A 1 175 ? 10.177 -11.044 6.587 1.00 73.12 175 GLY A N 1
ATOM 1392 C CA . GLY A 1 175 ? 9.297 -12.125 7.043 1.00 73.12 175 GLY A CA 1
ATOM 1393 C C . GLY A 1 175 ? 7.856 -11.669 7.280 1.00 73.12 175 GLY A C 1
ATOM 1394 O O . GLY A 1 175 ? 7.030 -12.459 7.724 1.00 73.12 175 GLY A O 1
ATOM 1395 N N . GLY A 1 176 ? 7.564 -10.396 6.991 1.00 74.94 176 GLY A N 1
ATOM 1396 C CA . GLY A 1 176 ? 6.277 -9.756 7.228 1.00 74.94 176 GLY A CA 1
ATOM 1397 C C . GLY A 1 176 ? 5.868 -9.667 8.700 1.00 74.94 176 GLY A C 1
ATOM 1398 O O . GLY A 1 176 ? 6.618 -9.955 9.630 1.00 74.94 176 GLY A O 1
ATOM 1399 N N . ALA A 1 177 ? 4.634 -9.221 8.896 1.00 81.25 177 ALA A N 1
ATOM 1400 C CA . ALA A 1 177 ? 3.924 -9.226 10.163 1.00 81.25 177 ALA A CA 1
ATOM 1401 C C . ALA A 1 177 ? 3.030 -10.472 10.274 1.00 81.25 177 ALA A C 1
ATOM 1403 O O . ALA A 1 177 ? 2.086 -10.612 9.502 1.00 81.25 177 ALA A O 1
ATOM 1404 N N . TYR A 1 178 ? 3.254 -11.352 11.257 1.00 79.88 178 TYR A N 1
ATOM 1405 C CA . TYR A 1 178 ? 2.473 -12.598 11.393 1.00 79.88 178 TYR A CA 1
ATOM 1406 C C . TYR A 1 178 ? 0.968 -12.378 11.660 1.00 79.88 178 TYR A C 1
ATOM 1408 O O . TYR A 1 178 ? 0.159 -13.287 11.474 1.00 79.88 178 TYR A O 1
ATOM 1416 N N . TRP A 1 179 ? 0.581 -11.179 12.107 1.00 84.69 179 TRP A N 1
ATOM 1417 C CA . TRP A 1 17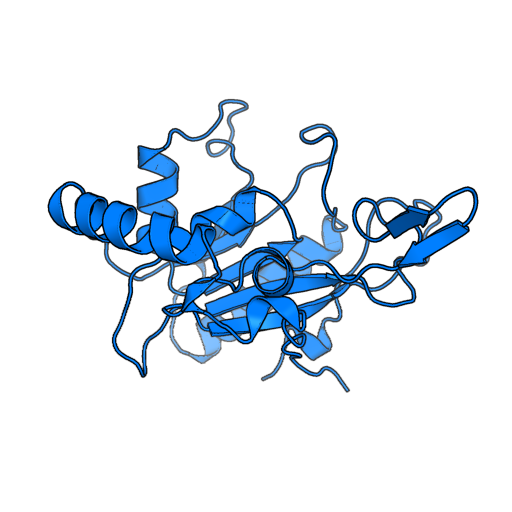9 ? -0.813 -10.771 12.321 1.00 84.69 179 TRP A CA 1
ATOM 1418 C C . TRP A 1 179 ? -1.479 -10.177 11.069 1.00 84.69 179 TRP A C 1
ATOM 1420 O O . TRP A 1 179 ? -2.648 -9.813 11.129 1.00 84.69 179 TRP A O 1
ATOM 1430 N N . VAL A 1 180 ? -0.764 -10.077 9.947 1.00 88.69 180 VAL A N 1
ATOM 1431 C CA . VAL A 1 180 ? -1.258 -9.558 8.664 1.00 88.69 180 VAL A CA 1
ATOM 1432 C C . VAL A 1 180 ? -1.315 -10.694 7.643 1.00 88.69 180 VAL A C 1
ATOM 1434 O O . VAL A 1 180 ? -0.441 -11.560 7.608 1.00 88.69 180 VAL A O 1
ATOM 1437 N N . ARG A 1 181 ? -2.333 -10.688 6.781 1.00 90.00 181 ARG A N 1
ATOM 1438 C CA . ARG A 1 181 ? -2.396 -11.535 5.582 1.00 90.00 181 ARG A CA 1
ATOM 1439 C C . ARG A 1 181 ? -1.716 -10.814 4.424 1.00 90.00 181 ARG A C 1
ATOM 1441 O O . ARG A 1 181 ? -2.151 -9.727 4.060 1.00 90.00 181 ARG A O 1
ATOM 1448 N N . TYR A 1 182 ? -0.663 -11.398 3.863 1.00 89.75 182 TYR A N 1
ATOM 1449 C CA . TYR A 1 182 ? 0.046 -10.819 2.723 1.00 89.75 182 TYR A CA 1
ATOM 1450 C C . TYR A 1 182 ? -0.430 -11.436 1.419 1.00 89.75 182 TYR A C 1
ATOM 1452 O O . TYR A 1 182 ? -0.522 -12.654 1.291 1.00 89.75 182 TYR A O 1
ATOM 1460 N N . TYR A 1 183 ? -0.647 -10.571 0.445 1.00 92.44 183 TYR A N 1
ATOM 1461 C CA . TYR A 1 183 ? -0.933 -10.914 -0.930 1.00 92.44 183 TYR A CA 1
ATOM 1462 C C . TYR A 1 183 ? -0.027 -10.083 -1.826 1.00 92.44 183 TYR A C 1
ATOM 1464 O O . TYR A 1 183 ? 0.328 -8.952 -1.482 1.00 92.44 183 TYR A O 1
ATOM 1472 N N . HIS A 1 184 ? 0.345 -10.630 -2.976 1.00 92.94 184 HIS A N 1
ATOM 1473 C CA . HIS A 1 184 ? 1.109 -9.888 -3.961 1.00 92.94 184 HIS A CA 1
ATOM 1474 C C . HIS A 1 184 ? 0.402 -9.881 -5.307 1.00 92.94 184 HIS A C 1
ATOM 1476 O O . HIS A 1 184 ? -0.157 -10.895 -5.725 1.00 92.94 184 HIS A O 1
ATOM 1482 N N . VAL A 1 185 ? 0.488 -8.734 -5.974 1.00 93.25 185 VAL A N 1
ATOM 1483 C CA . VAL A 1 185 ? 0.007 -8.525 -7.342 1.00 93.25 185 VAL A CA 1
ATOM 1484 C C . VAL A 1 185 ? 1.188 -8.080 -8.188 1.00 93.25 185 VAL A C 1
ATOM 1486 O O . VAL A 1 185 ? 2.024 -7.291 -7.730 1.00 93.25 185 VAL A O 1
ATOM 1489 N N . TRP A 1 186 ? 1.285 -8.596 -9.409 1.00 92.19 186 TRP A N 1
ATOM 1490 C CA . TRP A 1 186 ? 2.356 -8.211 -10.312 1.00 92.19 186 TRP A CA 1
ATOM 1491 C C . TRP A 1 186 ? 2.202 -6.765 -10.769 1.00 92.19 186 TRP A C 1
ATOM 1493 O O . TRP A 1 186 ? 1.125 -6.295 -11.121 1.00 92.19 186 TRP A O 1
ATOM 1503 N N . MET A 1 187 ? 3.321 -6.061 -10.786 1.00 91.12 187 MET A N 1
ATOM 1504 C CA . MET A 1 187 ? 3.489 -4.857 -11.573 1.00 91.12 187 MET A CA 1
ATOM 1505 C C . MET A 1 187 ? 3.821 -5.271 -12.996 1.00 91.12 187 MET A C 1
ATOM 1507 O O . MET A 1 187 ? 4.627 -6.183 -13.187 1.00 91.12 187 MET A O 1
ATOM 1511 N N . LEU A 1 188 ? 3.231 -4.578 -13.958 1.00 89.56 188 LEU A N 1
ATOM 1512 C CA . LEU A 1 188 ? 3.414 -4.830 -15.377 1.00 89.56 188 LEU A CA 1
ATOM 1513 C C . LEU A 1 188 ? 4.106 -3.636 -16.025 1.00 89.56 188 LEU A C 1
ATOM 1515 O O . LEU A 1 188 ? 4.038 -2.496 -15.550 1.00 89.56 188 LEU A O 1
ATOM 1519 N N . ARG A 1 189 ? 4.836 -3.899 -17.103 1.00 83.06 189 ARG A N 1
ATOM 1520 C CA . ARG A 1 189 ? 5.516 -2.850 -17.852 1.00 83.06 189 ARG A CA 1
ATOM 1521 C C . ARG A 1 189 ? 4.500 -1.975 -18.583 1.00 83.06 189 ARG A C 1
ATOM 1523 O O . ARG A 1 189 ? 3.617 -2.465 -19.276 1.00 83.06 189 ARG A O 1
ATOM 1530 N N . LEU A 1 190 ? 4.719 -0.668 -18.502 1.00 78.88 190 LEU A N 1
ATOM 1531 C CA . LEU A 1 190 ? 4.041 0.317 -19.332 1.00 78.88 190 LEU A CA 1
ATOM 1532 C C . LEU A 1 190 ? 4.665 0.361 -20.736 1.00 78.88 190 LEU A C 1
ATOM 1534 O O . LEU A 1 190 ? 5.891 0.315 -20.896 1.00 78.88 190 LEU A O 1
ATOM 1538 N N . ASN A 1 191 ? 3.816 0.376 -21.767 1.00 65.38 191 ASN A N 1
ATOM 1539 C CA . ASN A 1 191 ? 4.240 0.358 -23.176 1.00 65.38 191 ASN A CA 1
ATOM 1540 C C . ASN A 1 191 ? 4.933 1.667 -23.597 1.00 65.38 191 ASN A C 1
ATOM 1542 O O . ASN A 1 191 ? 5.673 1.714 -24.583 1.00 65.38 191 ASN A O 1
ATOM 1546 N N . ASP A 1 192 ? 4.712 2.729 -22.841 1.00 57.97 192 ASP A N 1
ATOM 1547 C CA . ASP A 1 192 ? 5.272 4.056 -22.991 1.00 57.97 192 ASP A CA 1
ATOM 1548 C C . ASP A 1 192 ? 6.698 4.139 -22.425 1.00 57.97 192 ASP A C 1
ATOM 1550 O O . ASP A 1 192 ? 7.079 3.532 -21.429 1.00 57.97 192 ASP A O 1
ATOM 1554 N N . ARG A 1 193 ? 7.554 4.870 -23.141 1.00 54.97 193 ARG A N 1
ATOM 1555 C CA . ARG A 1 193 ? 9.026 4.798 -23.077 1.00 54.97 193 ARG A CA 1
ATOM 1556 C C . ARG A 1 193 ? 9.662 5.236 -21.743 1.00 54.97 193 ARG A C 1
ATOM 1558 O O . ARG A 1 193 ? 10.887 5.195 -21.629 1.00 54.97 193 ARG A O 1
ATOM 1565 N N . ASN A 1 194 ? 8.874 5.635 -20.746 1.00 59.53 194 ASN A N 1
ATOM 1566 C CA . ASN A 1 194 ? 9.359 6.031 -19.427 1.00 59.53 194 ASN A CA 1
ATOM 1567 C C . ASN A 1 194 ? 9.502 4.803 -18.524 1.00 59.53 194 ASN A C 1
ATOM 1569 O O . ASN A 1 194 ? 8.576 4.403 -17.827 1.00 59.53 194 ASN A O 1
ATOM 1573 N N . GLY A 1 195 ? 10.699 4.216 -18.522 1.00 66.75 195 GLY A N 1
ATOM 1574 C CA . GLY A 1 195 ? 10.986 2.967 -17.814 1.00 66.75 195 GLY A CA 1
ATOM 1575 C C . GLY A 1 195 ? 10.848 3.004 -16.288 1.00 66.75 195 GLY A C 1
ATOM 1576 O O . GLY A 1 195 ? 10.922 1.945 -15.685 1.00 66.75 195 GLY A O 1
ATOM 1577 N N . ASP A 1 196 ? 10.647 4.166 -15.660 1.00 78.94 196 ASP A N 1
ATOM 1578 C CA . ASP A 1 196 ? 10.662 4.313 -14.196 1.00 78.94 196 ASP A CA 1
ATOM 1579 C C . ASP A 1 196 ? 9.323 4.013 -13.502 1.00 78.94 196 ASP A C 1
ATOM 1581 O O . ASP A 1 196 ? 9.300 3.821 -12.282 1.00 78.94 196 ASP A O 1
ATOM 1585 N N . VAL A 1 197 ? 8.223 3.978 -14.256 1.00 83.81 197 VAL A N 1
ATOM 1586 C CA . VAL A 1 197 ? 6.860 3.730 -13.762 1.00 83.81 197 VAL A CA 1
ATOM 1587 C C . VAL A 1 197 ? 6.326 2.401 -14.291 1.00 83.81 197 VAL A C 1
ATOM 1589 O O . VAL A 1 197 ? 6.764 1.917 -15.333 1.00 83.81 197 VAL A O 1
ATOM 1592 N N . ALA A 1 198 ? 5.382 1.802 -13.570 1.00 87.56 198 ALA A N 1
ATOM 1593 C CA . ALA A 1 198 ? 4.716 0.573 -13.996 1.00 87.56 198 ALA A CA 1
AT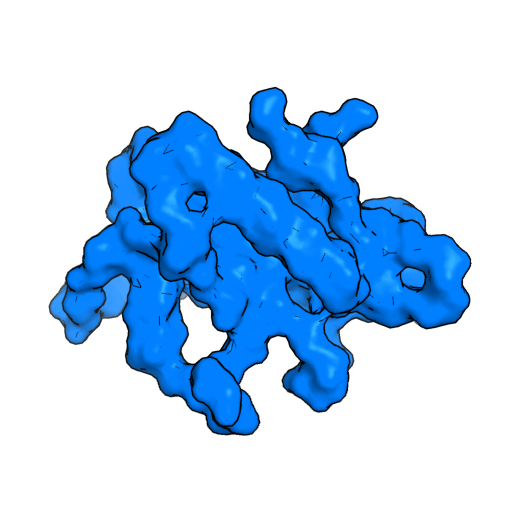OM 1594 C C . ALA A 1 198 ? 3.197 0.651 -13.821 1.00 87.56 198 ALA A C 1
ATOM 1596 O O . ALA A 1 198 ? 2.686 1.490 -13.069 1.00 87.56 198 ALA A O 1
ATOM 1597 N N . SER A 1 199 ? 2.498 -0.259 -14.492 1.00 90.56 199 SER A N 1
ATOM 1598 C CA . SER A 1 199 ? 1.101 -0.576 -14.228 1.00 90.56 199 SER A CA 1
ATOM 1599 C C . SER A 1 199 ? 1.006 -1.735 -13.228 1.00 90.56 199 SER A C 1
ATOM 1601 O O . SER A 1 199 ? 2.018 -2.245 -12.734 1.00 90.56 199 SER A O 1
ATOM 1603 N N . VAL A 1 200 ? -0.214 -2.128 -12.875 1.00 91.12 200 VAL A N 1
ATOM 1604 C CA . VAL A 1 200 ? -0.504 -3.265 -11.993 1.00 91.12 200 VAL A CA 1
ATOM 1605 C C . VAL A 1 200 ? -1.414 -4.211 -12.760 1.00 91.12 200 VAL A C 1
ATOM 1607 O O . VAL A 1 200 ? -2.272 -3.747 -13.503 1.00 91.12 200 VAL A O 1
ATOM 1610 N N . ASP A 1 201 ? -1.217 -5.513 -12.582 1.00 90.94 201 ASP A N 1
ATOM 1611 C CA . ASP A 1 201 ? -2.133 -6.547 -13.060 1.00 90.94 201 ASP A CA 1
ATOM 1612 C C . ASP A 1 201 ? -3.519 -6.342 -12.425 1.00 90.94 201 ASP A C 1
ATOM 1614 O O . ASP A 1 201 ? -3.745 -6.690 -11.262 1.00 90.94 201 ASP A O 1
ATOM 1618 N N . GLU A 1 202 ? -4.423 -5.700 -13.170 1.00 90.31 202 GLU A N 1
ATOM 1619 C CA . GLU A 1 202 ? -5.771 -5.374 -12.698 1.00 90.31 202 GLU A CA 1
ATOM 1620 C C . GLU A 1 202 ? -6.581 -6.624 -12.392 1.00 90.31 202 GLU A C 1
ATOM 1622 O O . GLU A 1 202 ? -7.280 -6.630 -11.385 1.00 90.31 202 GLU A O 1
ATOM 1627 N N . ASP A 1 203 ? -6.446 -7.686 -13.187 1.00 88.25 203 ASP A N 1
ATOM 1628 C CA . ASP A 1 203 ? -7.153 -8.947 -12.951 1.00 88.25 203 ASP A CA 1
ATOM 1629 C C . ASP A 1 203 ? -6.682 -9.580 -11.637 1.00 88.25 203 ASP A C 1
ATOM 1631 O O . ASP A 1 203 ? -7.480 -10.080 -10.847 1.00 88.25 203 ASP A O 1
ATOM 1635 N N . GLY A 1 204 ? -5.374 -9.521 -11.364 1.00 85.50 204 GLY A N 1
ATOM 1636 C CA . GLY A 1 204 ? -4.805 -9.994 -10.101 1.00 85.50 204 GLY A CA 1
ATOM 1637 C C . GLY A 1 204 ? -5.221 -9.149 -8.893 1.00 85.50 204 GLY A C 1
ATOM 1638 O O . GLY A 1 204 ? -5.279 -9.657 -7.773 1.00 85.50 204 GLY A O 1
ATOM 1639 N N . PHE A 1 205 ? -5.516 -7.863 -9.100 1.00 87.94 205 PHE A N 1
ATOM 1640 C CA . PHE A 1 205 ? -6.020 -6.969 -8.057 1.00 87.94 205 PHE A CA 1
ATOM 1641 C C . PHE A 1 205 ? -7.534 -7.114 -7.838 1.00 87.94 205 PHE A C 1
ATOM 1643 O O . PHE A 1 205 ? -7.999 -7.068 -6.699 1.00 87.94 205 PHE A O 1
ATOM 1650 N N . ASN A 1 206 ? -8.292 -7.304 -8.916 1.00 84.38 206 ASN A N 1
ATOM 1651 C CA . ASN A 1 206 ? -9.746 -7.389 -8.948 1.00 84.38 206 ASN A CA 1
ATOM 1652 C C . ASN A 1 206 ? -10.223 -8.846 -8.950 1.00 84.38 206 ASN A C 1
ATOM 1654 O O . ASN A 1 206 ? -10.908 -9.294 -9.867 1.00 84.38 206 ASN A O 1
ATOM 1658 N N . MET A 1 207 ? -9.859 -9.601 -7.915 1.00 57.94 207 MET A N 1
ATOM 1659 C CA . MET A 1 207 ? -10.395 -10.949 -7.730 1.00 57.94 207 MET A CA 1
ATOM 1660 C C . MET A 1 207 ? -11.775 -10.872 -7.066 1.00 57.94 207 MET A C 1
ATOM 1662 O O . MET A 1 207 ? -11.898 -11.047 -5.851 1.00 57.94 207 MET A O 1
ATOM 1666 N N . SER A 1 208 ? -12.788 -10.530 -7.861 1.00 50.69 208 SER A N 1
ATOM 1667 C CA . SER A 1 208 ? -14.207 -10.715 -7.532 1.00 50.69 208 SER A CA 1
ATOM 1668 C C . SER A 1 208 ? -14.632 -12.166 -7.708 1.00 50.69 208 SER A C 1
ATOM 1670 O O . SER A 1 208 ? -14.270 -12.726 -8.769 1.00 50.69 208 SER A O 1
#

InterPro domains:
  IPR049625 Glycosyltransferase 61, catalytic domain [PF04577] (97-132)

Sequence (208 aa):
EGQLLLLDPPHWMKRPEKLRVAALYAPLRAFLARTKPMHPVDKVVAYERVVGTTSTGRLLEKAQFKRLLELASEALRAVGKASDSIVVYSGKQRNSLEMMSFEQQYRLFNSAYLLFGPHGAGMANSLWMQTADCVQRPAVIEFICSTDTSNVRGCYVYQGTQKLIRPQSFWRLFGGAYWVRYYHVWMLRLNDRNGDVASVDEDGFNMS